Protein AF-A0A972SGY9-F1 (afdb_monomer)

Foldseek 3Di:
DVLVVLCVVLVLCPLQVQLNLLLVLLVVLLVLCVVVVNVVLNVVSVVSSVVSSVQSNVCSVVSHH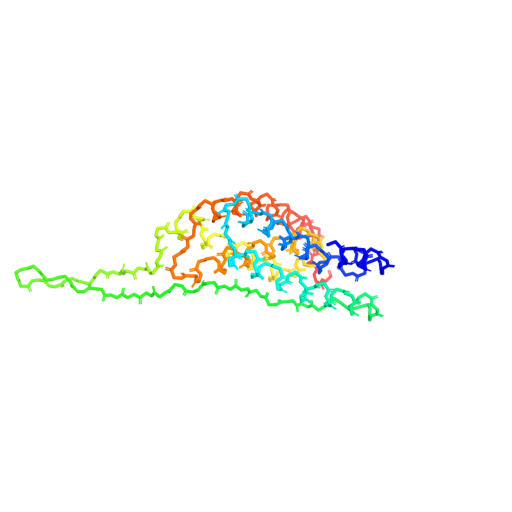DDDDQQAADWDWDWDWDDDDHDIDTDIDTHPVVLCVLLVLVVLVVLLVVCVVLVLCQQPSNLNSSLSNLNNSLRVLSPDPDRDSSSNNVSSVVNVVSSVVSVVRQVVQVVVVHGSVD

Radius of gyration: 18.92 Å; Cα contacts (8 Å, |Δi|>4): 254; chains: 1; bounding box: 48×39×58 Å

Structure (mmCIF, N/CA/C/O backbone):
data_AF-A0A972SGY9-F1
#
_entry.id   AF-A0A972SGY9-F1
#
loop_
_atom_site.group_PDB
_atom_site.id
_atom_site.type_symbol
_atom_site.label_atom_id
_atom_site.label_alt_id
_atom_site.label_comp_id
_atom_site.label_asym_id
_atom_site.label_entity_id
_atom_site.label_seq_id
_atom_site.pdbx_PDB_ins_code
_atom_site.Cartn_x
_atom_site.Cartn_y
_atom_site.Cartn_z
_atom_site.occupancy
_atom_site.B_iso_or_equiv
_atom_site.auth_seq_id
_atom_site.auth_comp_id
_atom_site.auth_asym_id
_atom_site.auth_atom_id
_atom_site.pdbx_PDB_model_num
ATOM 1 N N . GLN A 1 1 ? 7.831 17.545 -4.061 1.00 61.59 1 GLN A N 1
ATOM 2 C CA . GLN A 1 1 ? 8.191 17.864 -5.465 1.00 61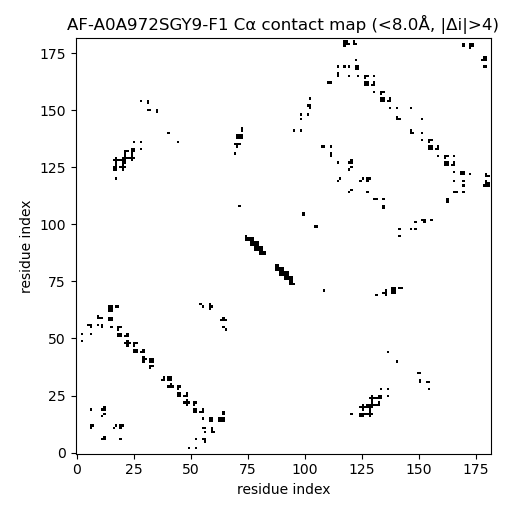.59 1 GLN A CA 1
ATOM 3 C C . GLN A 1 1 ? 9.627 17.449 -5.817 1.00 61.59 1 GLN A C 1
ATOM 5 O O . GLN A 1 1 ? 9.781 16.767 -6.819 1.00 61.59 1 GLN A O 1
ATOM 10 N N . ARG A 1 2 ? 10.640 17.733 -4.978 1.00 79.56 2 ARG A N 1
ATOM 11 C CA . ARG A 1 2 ? 12.059 17.377 -5.218 1.00 79.56 2 ARG A CA 1
ATOM 12 C C . ARG A 1 2 ? 12.347 15.898 -5.558 1.00 79.56 2 ARG A C 1
ATOM 14 O O . ARG A 1 2 ? 13.061 15.629 -6.516 1.00 79.56 2 ARG A O 1
ATOM 21 N N . TYR A 1 3 ? 11.752 14.935 -4.845 1.00 83.69 3 TYR A N 1
ATOM 22 C CA . TYR A 1 3 ? 12.002 13.508 -5.123 1.00 83.69 3 TYR A CA 1
ATOM 23 C C . TYR A 1 3 ? 11.527 13.075 -6.515 1.00 83.69 3 TYR A C 1
ATOM 25 O O . TYR A 1 3 ? 12.233 12.367 -7.222 1.00 83.69 3 TYR A O 1
ATOM 33 N N . PHE A 1 4 ? 10.353 13.533 -6.956 1.00 86.62 4 PHE A N 1
ATOM 34 C CA . PHE A 1 4 ? 9.819 13.145 -8.264 1.00 86.62 4 PHE A CA 1
ATOM 35 C C . PHE A 1 4 ? 10.634 13.714 -9.428 1.00 86.62 4 PHE A C 1
ATOM 37 O O . PHE A 1 4 ? 10.752 13.045 -10.452 1.00 86.62 4 PHE A O 1
ATOM 44 N N . SER A 1 5 ? 11.213 14.911 -9.290 1.00 89.75 5 SER A N 1
ATOM 45 C CA . SER A 1 5 ? 12.138 15.443 -10.299 1.00 89.75 5 SER A CA 1
ATOM 46 C C . SER A 1 5 ? 13.424 14.620 -10.386 1.00 89.75 5 SER A C 1
ATOM 48 O O . SER A 1 5 ? 13.871 14.312 -11.488 1.00 89.75 5 SER A O 1
ATOM 50 N N . GLU A 1 6 ? 13.989 14.208 -9.248 1.00 90.50 6 GLU A N 1
ATOM 51 C CA . GLU A 1 6 ? 15.206 13.387 -9.219 1.00 90.50 6 GLU A CA 1
ATOM 52 C C . GLU A 1 6 ? 14.960 11.989 -9.811 1.00 90.50 6 GLU A C 1
ATOM 54 O O . GLU A 1 6 ? 15.743 11.530 -10.641 1.00 90.50 6 GLU A O 1
ATOM 59 N N . LEU A 1 7 ? 13.834 11.353 -9.467 1.00 92.62 7 LEU A N 1
ATOM 60 C CA . LEU A 1 7 ? 13.437 10.051 -10.015 1.00 92.62 7 LEU A CA 1
ATOM 61 C C . LEU A 1 7 ? 13.232 10.088 -11.534 1.00 92.62 7 LEU A C 1
ATOM 63 O O . LEU A 1 7 ? 13.665 9.175 -12.233 1.00 92.62 7 LEU A O 1
ATOM 67 N N . LYS A 1 8 ? 12.618 11.158 -12.056 1.00 91.50 8 LYS A N 1
ATOM 68 C CA . LYS A 1 8 ? 12.471 11.362 -13.507 1.00 91.50 8 LYS A CA 1
ATOM 69 C C . LYS A 1 8 ? 13.825 11.512 -14.196 1.00 91.50 8 LYS A C 1
ATOM 71 O O . LYS A 1 8 ? 14.048 10.900 -15.233 1.00 91.50 8 LYS A O 1
ATOM 76 N N . ARG A 1 9 ? 14.747 12.286 -13.608 1.00 92.25 9 ARG A N 1
ATOM 77 C CA . ARG A 1 9 ? 16.088 12.514 -14.175 1.00 92.25 9 ARG A CA 1
ATOM 78 C C . ARG A 1 9 ? 16.858 11.210 -14.396 1.00 92.25 9 ARG A C 1
ATOM 80 O O . ARG A 1 9 ? 17.601 11.107 -15.364 1.00 92.25 9 ARG A O 1
ATOM 87 N N . VAL A 1 10 ? 16.689 10.226 -13.513 1.00 90.25 10 VAL A N 1
ATOM 88 C CA . VAL A 1 10 ? 17.388 8.931 -13.603 1.00 90.25 10 VAL A CA 1
ATOM 89 C C . VAL A 1 10 ? 16.582 7.840 -14.318 1.00 90.25 10 VAL A C 1
ATOM 91 O O . VAL A 1 10 ? 17.021 6.693 -14.333 1.00 90.25 10 VAL A O 1
ATOM 94 N N . ARG A 1 11 ? 15.417 8.180 -14.899 1.00 91.62 11 ARG A N 1
ATOM 95 C CA . ARG A 1 11 ? 14.465 7.228 -15.508 1.00 91.62 11 ARG A CA 1
ATOM 96 C C . ARG A 1 11 ? 14.125 6.065 -14.570 1.00 91.62 11 ARG A C 1
ATOM 98 O O . ARG A 1 11 ? 14.143 4.897 -14.956 1.00 91.62 11 ARG A O 1
ATOM 105 N N . ALA A 1 12 ? 13.864 6.384 -13.299 1.00 91.56 12 ALA A N 1
ATOM 106 C CA . ALA A 1 12 ? 13.535 5.381 -12.285 1.00 91.56 12 ALA A CA 1
ATOM 107 C C . ALA A 1 12 ? 12.247 4.616 -12.610 1.00 91.56 12 ALA A C 1
ATOM 109 O O . ALA A 1 12 ? 12.086 3.483 -12.169 1.00 91.56 12 ALA A O 1
ATOM 110 N N . ASP A 1 13 ? 11.347 5.227 -13.378 1.00 92.50 13 ASP A N 1
ATOM 111 C CA . ASP A 1 13 ? 10.162 4.584 -13.925 1.00 92.50 13 ASP A CA 1
ATOM 112 C C . ASP A 1 13 ? 10.495 3.417 -14.848 1.00 92.50 13 ASP A C 1
ATOM 114 O O . ASP A 1 13 ? 9.723 2.476 -14.878 1.00 92.50 13 ASP A O 1
ATOM 118 N N . GLU A 1 14 ? 11.628 3.413 -15.540 1.00 91.31 14 GLU A N 1
ATOM 119 C CA . GLU A 1 14 ? 12.033 2.294 -16.400 1.00 91.31 14 GLU A CA 1
ATOM 120 C C . GLU A 1 14 ? 13.019 1.351 -15.714 1.00 91.31 14 GLU A C 1
ATOM 122 O O . GLU A 1 14 ? 12.967 0.139 -15.907 1.00 91.31 14 GLU A O 1
ATOM 127 N N . ARG A 1 15 ? 13.931 1.901 -14.905 1.00 92.25 15 ARG A N 1
ATOM 128 C CA . ARG A 1 15 ? 15.023 1.130 -14.290 1.00 92.25 15 ARG A CA 1
ATOM 129 C C . ARG A 1 15 ? 14.634 0.439 -12.986 1.00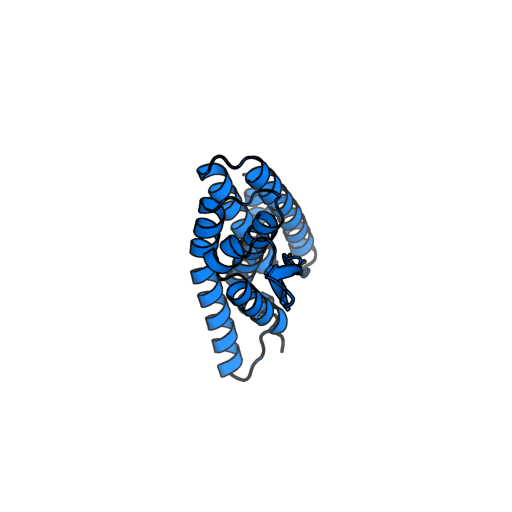 92.25 15 ARG A C 1
ATOM 131 O O . ARG A 1 15 ? 15.213 -0.585 -12.641 1.00 92.25 15 ARG A O 1
ATOM 138 N N . THR A 1 16 ? 13.689 1.018 -12.251 1.00 94.06 16 THR A N 1
ATOM 139 C CA . THR A 1 16 ? 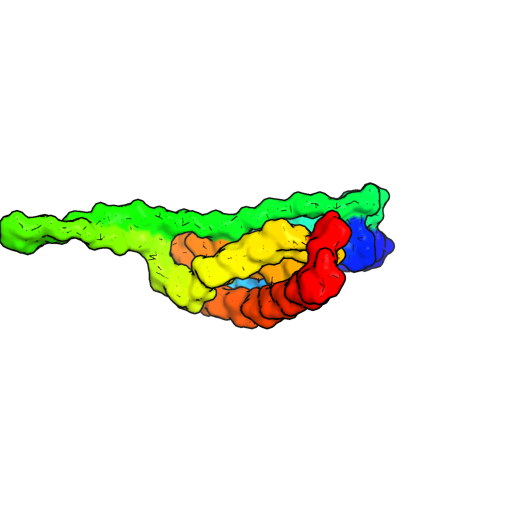13.141 0.485 -10.993 1.00 94.06 16 THR A CA 1
ATOM 140 C C . THR A 1 16 ? 11.630 0.760 -10.933 1.00 94.06 16 THR A C 1
ATOM 142 O O . THR A 1 16 ? 11.168 1.535 -10.080 1.00 94.06 16 THR A O 1
ATOM 145 N N . PRO A 1 17 ? 10.853 0.214 -11.889 1.00 95.19 17 PRO A N 1
ATOM 146 C CA . PRO A 1 17 ? 9.445 0.560 -12.087 1.00 95.19 17 PRO A CA 1
ATOM 147 C C . PRO A 1 17 ? 8.588 0.281 -10.847 1.00 95.19 17 PRO A C 1
ATOM 149 O O . PRO A 1 17 ? 7.688 1.065 -10.523 1.00 95.19 17 PRO A O 1
ATOM 152 N N . TYR A 1 18 ? 8.890 -0.788 -10.106 1.00 96.25 18 TYR A N 1
ATOM 153 C CA . TYR A 1 18 ? 8.160 -1.159 -8.901 1.00 96.25 18 TYR A CA 1
ATOM 154 C C . TYR A 1 18 ? 8.398 -0.163 -7.761 1.00 96.25 18 TYR A C 1
ATOM 156 O O . TYR A 1 18 ? 7.438 0.330 -7.158 1.00 96.25 18 TYR A O 1
ATOM 164 N N . LEU A 1 19 ? 9.650 0.222 -7.499 1.00 96.12 19 LEU A N 1
ATOM 165 C CA . LEU A 1 19 ? 9.945 1.225 -6.467 1.00 96.12 19 LEU A CA 1
ATOM 166 C C . LEU A 1 19 ? 9.404 2.605 -6.839 1.00 96.12 19 LEU A C 1
ATOM 168 O O . LEU A 1 19 ? 8.859 3.306 -5.983 1.00 96.12 19 LEU A O 1
ATOM 172 N N . TYR A 1 20 ? 9.501 2.985 -8.112 1.00 95.94 20 TYR A N 1
ATOM 173 C CA . TYR A 1 20 ? 8.930 4.234 -8.607 1.00 95.94 20 TYR A CA 1
ATOM 174 C C . TYR A 1 20 ? 7.411 4.293 -8.383 1.00 95.94 20 TYR A C 1
ATOM 176 O O . TYR A 1 20 ? 6.879 5.302 -7.904 1.00 95.94 20 TYR A O 1
ATOM 184 N N . ALA A 1 21 ? 6.698 3.203 -8.665 1.00 97.19 21 ALA A N 1
ATOM 185 C CA . ALA A 1 21 ? 5.265 3.136 -8.420 1.00 97.19 21 ALA A CA 1
ATOM 186 C C . ALA A 1 21 ? 4.911 3.095 -6.930 1.00 97.19 21 ALA A C 1
ATOM 188 O O . ALA A 1 21 ? 3.926 3.709 -6.515 1.00 97.19 21 ALA A O 1
ATOM 189 N N . LYS A 1 22 ? 5.749 2.467 -6.101 1.00 96.94 22 LYS A N 1
ATOM 190 C CA . LYS A 1 22 ? 5.596 2.492 -4.643 1.00 96.94 22 LYS A CA 1
ATOM 191 C C . LYS A 1 22 ? 5.704 3.914 -4.079 1.00 96.94 22 LYS A C 1
ATOM 193 O O . LYS A 1 22 ? 4.879 4.320 -3.262 1.00 96.94 22 LYS A O 1
ATOM 198 N N . VAL A 1 23 ? 6.641 4.721 -4.588 1.00 97.19 23 VAL A N 1
ATOM 199 C CA . VAL A 1 23 ? 6.740 6.162 -4.270 1.00 97.19 23 VAL A CA 1
ATOM 200 C C . VAL A 1 23 ? 5.462 6.911 -4.666 1.00 97.19 23 VAL A C 1
ATOM 202 O O . VAL A 1 23 ? 4.964 7.728 -3.887 1.00 97.19 23 VAL A O 1
ATOM 205 N N . LYS A 1 24 ? 4.891 6.621 -5.845 1.00 97.19 24 LYS A N 1
ATOM 206 C CA . LYS A 1 24 ? 3.596 7.193 -6.257 1.00 97.19 24 LYS A CA 1
ATOM 207 C C . LYS A 1 24 ? 2.461 6.793 -5.311 1.00 97.19 24 LYS A C 1
ATOM 209 O O . LYS A 1 24 ? 1.695 7.666 -4.912 1.00 97.19 24 LYS A O 1
ATOM 214 N N . GLY A 1 25 ? 2.382 5.524 -4.912 1.00 97.88 25 GLY A N 1
ATOM 215 C CA . GLY A 1 25 ? 1.365 5.043 -3.974 1.00 97.88 25 GLY A CA 1
ATOM 216 C C . GLY A 1 25 ? 1.435 5.747 -2.616 1.00 97.88 25 GLY A C 1
ATOM 217 O O . GLY A 1 25 ? 0.417 6.231 -2.125 1.00 97.88 25 GLY A O 1
ATOM 218 N N . TYR A 1 26 ? 2.635 5.918 -2.047 1.00 98.19 26 TYR A N 1
ATOM 219 C CA . TYR A 1 26 ? 2.790 6.680 -0.802 1.00 98.19 26 TYR A CA 1
ATOM 220 C C . TYR A 1 26 ? 2.424 8.158 -0.959 1.00 98.19 26 TYR A C 1
ATOM 222 O O . TYR A 1 26 ? 1.854 8.750 -0.047 1.00 98.19 26 TYR A O 1
ATOM 230 N N . HIS A 1 27 ? 2.702 8.759 -2.116 1.00 97.69 27 HIS A N 1
ATOM 231 C CA . HIS A 1 27 ? 2.300 10.135 -2.399 1.00 97.69 27 HIS A CA 1
ATOM 232 C C . HIS A 1 27 ? 0.776 10.301 -2.498 1.00 97.69 27 HIS A C 1
ATOM 234 O O . HIS A 1 27 ? 0.238 11.288 -2.001 1.00 97.69 27 HIS A O 1
ATOM 240 N N . GLU A 1 28 ? 0.068 9.351 -3.108 1.00 97.44 28 GLU A N 1
ATOM 241 C CA . GLU A 1 28 ? -1.402 9.351 -3.150 1.00 97.44 28 GLU A CA 1
ATOM 242 C C . GLU A 1 28 ? -2.013 9.146 -1.760 1.00 97.44 28 GLU A C 1
ATOM 244 O O . GLU A 1 28 ? -2.910 9.889 -1.351 1.00 97.44 28 GLU A O 1
ATOM 249 N N . GLY A 1 29 ? -1.461 8.223 -0.976 1.00 97.06 29 GLY A N 1
ATOM 250 C CA . GLY A 1 29 ? -1.877 8.048 0.409 1.00 97.06 29 GLY A CA 1
ATOM 251 C C . GLY A 1 29 ? -1.608 9.280 1.274 1.00 97.06 29 GLY A C 1
ATOM 252 O O . GLY A 1 29 ? -2.471 9.687 2.042 1.00 97.06 29 GLY A O 1
ATOM 253 N N . MET A 1 30 ? -0.474 9.961 1.083 1.00 97.44 30 MET A N 1
ATOM 254 C CA . MET A 1 30 ? -0.179 11.237 1.747 1.00 97.44 30 MET A CA 1
ATOM 255 C C . MET A 1 30 ? -1.246 12.301 1.448 1.00 97.44 30 MET A C 1
ATOM 257 O O . MET A 1 30 ? -1.677 12.998 2.363 1.00 97.44 30 MET A O 1
ATOM 261 N N . LYS A 1 31 ? -1.713 12.407 0.196 1.00 97.88 31 LYS A N 1
ATOM 262 C CA . LYS A 1 31 ? -2.829 13.305 -0.161 1.00 97.88 31 LYS A CA 1
ATOM 263 C C . LYS A 1 31 ? -4.130 12.901 0.527 1.00 97.88 31 LYS A C 1
ATOM 265 O O . LYS A 1 31 ? -4.879 13.772 0.948 1.00 97.88 31 LYS A O 1
ATOM 270 N N . THR A 1 32 ? -4.373 11.599 0.658 1.00 98.00 32 THR A N 1
ATOM 271 C CA . THR A 1 32 ? -5.545 11.062 1.365 1.00 98.00 32 THR A CA 1
ATOM 272 C C . THR A 1 32 ? -5.525 11.475 2.830 1.00 98.00 32 THR A C 1
ATOM 274 O O . THR A 1 32 ? -6.496 12.042 3.317 1.00 98.00 32 THR A O 1
ATOM 277 N N . PHE A 1 33 ? -4.399 11.280 3.519 1.00 97.50 33 PHE A N 1
ATOM 278 C CA . PHE A 1 33 ? -4.244 11.743 4.896 1.00 97.50 33 PHE A CA 1
ATOM 279 C C . PHE A 1 33 ? -4.410 13.260 5.013 1.00 97.50 33 PHE A C 1
ATOM 281 O O . PHE A 1 33 ? -5.105 13.724 5.909 1.00 97.50 33 PHE A O 1
ATOM 288 N N . ALA A 1 34 ? -3.815 14.033 4.099 1.00 96.88 34 ALA A N 1
ATOM 289 C CA . ALA A 1 34 ? -3.924 15.490 4.114 1.00 96.88 34 ALA A CA 1
ATOM 290 C C . ALA A 1 34 ? -5.374 15.970 3.934 1.00 96.88 34 ALA A C 1
ATOM 292 O O . ALA A 1 34 ? -5.793 16.894 4.624 1.00 96.88 34 ALA A O 1
ATOM 293 N N . TYR A 1 35 ? -6.143 15.324 3.051 1.00 97.56 35 TYR A N 1
ATOM 294 C CA . TYR A 1 35 ? -7.554 15.642 2.819 1.00 97.56 35 TYR A CA 1
ATOM 295 C C . TYR A 1 35 ? -8.402 15.503 4.092 1.00 97.56 35 TYR A C 1
ATOM 297 O O . TYR A 1 35 ? -9.219 16.371 4.375 1.00 97.56 35 TYR A O 1
ATOM 305 N N . TYR A 1 36 ? -8.154 14.466 4.896 1.00 96.19 36 TYR A N 1
ATOM 306 C CA . TYR A 1 36 ? -8.845 14.238 6.173 1.00 96.19 36 TYR A CA 1
ATOM 307 C C . TYR A 1 36 ? -8.153 14.907 7.377 1.00 96.19 36 TYR A C 1
ATOM 309 O O . TYR A 1 36 ? -8.331 14.466 8.510 1.00 96.19 36 TYR A O 1
ATOM 317 N N . ALA A 1 37 ? -7.320 15.931 7.146 1.00 94.00 37 ALA A N 1
ATOM 318 C CA . ALA A 1 37 ? -6.552 16.642 8.179 1.00 94.00 37 ALA A CA 1
ATOM 319 C C . ALA A 1 37 ? -5.733 15.717 9.110 1.00 94.00 37 ALA A C 1
ATOM 321 O O . ALA A 1 37 ? -5.485 16.016 10.278 1.00 94.00 37 ALA A O 1
ATOM 322 N N . HIS A 1 38 ? -5.282 14.572 8.591 1.00 92.94 38 HIS A N 1
ATOM 323 C CA . HIS A 1 38 ? -4.608 13.544 9.369 1.00 92.94 38 HIS A CA 1
ATOM 324 C C . HIS A 1 38 ? -3.079 13.747 9.382 1.00 92.94 38 HIS A C 1
ATOM 326 O O . HIS A 1 38 ? -2.328 13.025 8.722 1.00 92.94 38 HIS A O 1
ATOM 332 N N . GLU A 1 39 ? -2.584 14.679 10.202 1.00 94.75 39 GLU A N 1
ATOM 333 C CA . GLU A 1 39 ? -1.164 15.086 10.210 1.00 94.75 39 GLU A CA 1
ATOM 334 C C . GLU A 1 39 ? -0.157 13.946 10.424 1.00 94.75 39 GLU A C 1
ATOM 336 O O . GLU A 1 39 ? 0.830 13.832 9.695 1.00 94.75 39 GLU A O 1
ATOM 341 N N . GLU A 1 40 ? -0.376 13.085 11.420 1.00 95.06 40 GLU A N 1
ATOM 342 C CA . GLU A 1 40 ? 0.549 11.975 11.680 1.00 95.06 40 GLU A CA 1
ATOM 343 C C . GLU A 1 40 ? 0.598 10.971 10.517 1.00 95.06 40 GLU A C 1
ATOM 345 O O . GLU A 1 40 ? 1.662 10.429 10.210 1.00 95.06 40 GLU A O 1
ATOM 350 N N . GLY A 1 41 ? -0.530 10.754 9.835 1.00 95.12 41 GLY A N 1
ATOM 351 C CA . GLY A 1 41 ? -0.600 9.946 8.622 1.00 95.12 41 GLY A CA 1
ATOM 352 C C . GLY A 1 41 ? 0.191 10.576 7.474 1.00 95.12 41 GLY A C 1
ATOM 353 O O . GLY A 1 41 ? 0.969 9.887 6.816 1.00 95.12 41 GLY A O 1
ATOM 354 N N . VAL A 1 42 ? 0.100 11.903 7.299 1.00 96.94 42 VAL A N 1
ATOM 355 C CA . VAL A 1 42 ? 0.918 12.656 6.327 1.00 96.94 42 VAL A CA 1
ATOM 356 C C . VAL A 1 42 ? 2.410 12.477 6.612 1.00 96.94 42 VAL A C 1
ATOM 358 O O . VAL A 1 42 ? 3.167 12.132 5.702 1.00 96.94 42 VAL A O 1
ATOM 361 N N . LYS A 1 43 ? 2.840 12.662 7.868 1.00 97.00 43 LYS A N 1
ATOM 362 C CA . LYS A 1 43 ? 4.247 12.493 8.278 1.00 97.00 43 LYS A CA 1
ATOM 363 C C . LYS A 1 43 ? 4.740 11.070 8.008 1.00 97.00 43 LYS A C 1
ATOM 365 O O . LYS A 1 43 ? 5.815 10.888 7.436 1.00 97.00 43 LYS A O 1
ATOM 370 N N . THR A 1 44 ? 3.926 10.076 8.359 1.00 96.31 44 THR A N 1
ATOM 371 C CA . THR A 1 44 ? 4.231 8.655 8.144 1.00 96.31 44 THR A CA 1
ATOM 372 C C . THR A 1 44 ? 4.374 8.345 6.654 1.00 96.31 44 THR A C 1
ATOM 374 O O . THR A 1 44 ? 5.416 7.850 6.225 1.00 96.31 44 THR A O 1
ATOM 377 N N . ALA A 1 45 ? 3.379 8.705 5.838 1.00 96.56 45 ALA A N 1
ATOM 378 C CA . ALA A 1 45 ? 3.405 8.482 4.394 1.00 96.56 45 ALA A CA 1
ATOM 379 C C . ALA A 1 45 ? 4.586 9.194 3.716 1.00 96.56 45 ALA A C 1
ATOM 381 O O . ALA A 1 45 ? 5.235 8.618 2.843 1.00 96.56 45 ALA A O 1
ATOM 382 N N . HIS A 1 46 ? 4.915 10.416 4.147 1.00 96.62 46 HIS A N 1
ATOM 383 C CA . HIS A 1 46 ? 6.068 11.156 3.638 1.00 96.62 46 HIS A CA 1
ATOM 384 C C . HIS A 1 46 ? 7.406 10.474 3.970 1.00 96.62 46 HIS A C 1
ATOM 386 O O . HIS A 1 46 ? 8.291 10.432 3.114 1.00 96.62 46 HIS A O 1
ATOM 392 N N . SER A 1 47 ? 7.555 9.908 5.172 1.00 96.62 47 SER A N 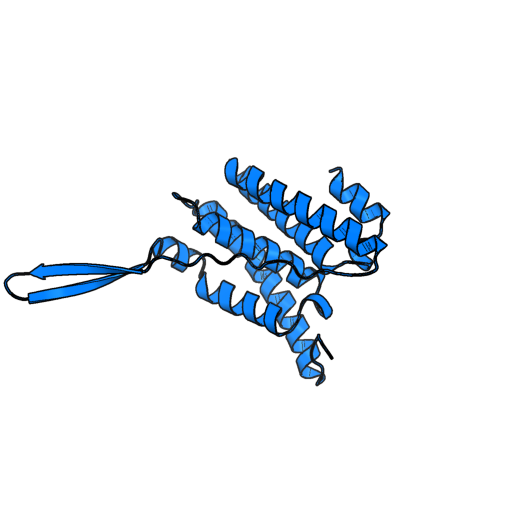1
ATOM 393 C CA . SER A 1 47 ? 8.761 9.160 5.556 1.00 96.62 47 SER A CA 1
ATOM 394 C C . SER A 1 47 ? 8.992 7.957 4.634 1.00 96.62 47 SER A C 1
ATOM 396 O O . SER A 1 47 ? 10.052 7.834 4.016 1.00 96.62 47 SER A O 1
ATOM 398 N N . TYR A 1 48 ? 7.959 7.132 4.433 1.00 96.50 48 TYR A N 1
ATOM 399 C CA . TYR A 1 48 ? 8.042 5.980 3.533 1.00 96.50 48 TYR A CA 1
ATOM 400 C C . TYR A 1 48 ? 8.236 6.385 2.068 1.00 96.50 48 TYR A C 1
ATOM 402 O O . TYR A 1 48 ? 8.979 5.721 1.342 1.00 96.50 48 TYR A O 1
ATOM 410 N N . LEU A 1 49 ? 7.618 7.484 1.626 1.00 96.12 49 LEU A N 1
ATOM 411 C CA . LEU A 1 49 ? 7.856 8.057 0.301 1.00 96.12 49 LEU A CA 1
ATOM 412 C C . LEU A 1 49 ? 9.339 8.380 0.112 1.00 96.12 49 LEU A C 1
ATOM 414 O O . LEU A 1 49 ? 9.927 7.955 -0.883 1.00 96.12 49 LEU A O 1
ATOM 418 N N . LYS A 1 50 ? 9.942 9.102 1.065 1.00 95.88 50 LYS A N 1
ATOM 419 C CA . LYS A 1 50 ? 11.359 9.483 1.027 1.00 95.88 50 LYS A CA 1
ATOM 420 C C . LYS A 1 50 ? 12.260 8.251 0.970 1.00 95.88 50 LYS A C 1
ATOM 422 O O . LYS A 1 50 ? 13.084 8.143 0.066 1.00 95.88 50 LYS A O 1
ATOM 427 N N . GLU A 1 51 ? 12.065 7.307 1.885 1.00 94.94 51 GLU A N 1
ATOM 428 C CA . GLU A 1 51 ? 12.883 6.094 1.960 1.00 94.94 51 GLU A CA 1
ATOM 429 C C . GLU A 1 51 ? 12.831 5.288 0.650 1.00 94.94 51 GLU A C 1
ATOM 431 O O . GLU A 1 51 ? 13.854 4.830 0.136 1.00 94.94 51 GLU A O 1
ATOM 436 N N . ASN A 1 52 ? 11.638 5.135 0.064 1.00 95.38 52 ASN A N 1
ATOM 437 C CA . ASN A 1 52 ? 11.477 4.393 -1.185 1.00 95.38 52 ASN A CA 1
ATOM 438 C C . ASN A 1 52 ? 12.005 5.173 -2.396 1.00 95.38 52 ASN A C 1
ATOM 440 O O . ASN A 1 52 ? 12.532 4.553 -3.319 1.00 95.38 52 ASN A O 1
ATOM 444 N N . ALA A 1 53 ? 11.956 6.508 -2.380 1.00 95.25 53 ALA A N 1
ATOM 445 C CA . ALA A 1 53 ? 12.585 7.331 -3.410 1.00 95.25 53 ALA A CA 1
ATOM 446 C C . ALA A 1 53 ? 14.113 7.177 -3.390 1.00 95.25 53 ALA A C 1
ATOM 448 O O . ALA A 1 53 ? 14.721 6.970 -4.436 1.00 95.25 53 ALA A O 1
ATOM 449 N N . GLU A 1 54 ? 14.737 7.180 -2.212 1.00 94.31 54 GLU A N 1
ATOM 450 C CA . GLU A 1 54 ? 16.181 6.945 -2.069 1.00 94.31 54 GLU A CA 1
ATOM 451 C C . GLU A 1 54 ? 16.590 5.530 -2.511 1.00 94.31 54 GLU A C 1
ATOM 453 O O . GLU A 1 54 ? 17.650 5.339 -3.115 1.00 94.31 54 GLU A O 1
ATOM 458 N N . LYS A 1 55 ? 15.753 4.518 -2.240 1.00 94.62 55 LYS A N 1
ATOM 459 C CA . LYS A 1 55 ? 15.959 3.152 -2.755 1.00 94.62 55 LYS A CA 1
ATOM 460 C C . LYS A 1 55 ? 15.840 3.098 -4.279 1.00 94.62 55 LYS A C 1
ATOM 462 O O . LYS A 1 55 ? 16.713 2.511 -4.911 1.00 94.62 55 LYS A O 1
ATOM 467 N N . ALA A 1 56 ? 14.822 3.733 -4.861 1.00 93.94 56 ALA A N 1
ATOM 468 C CA . ALA A 1 56 ? 14.623 3.788 -6.311 1.00 93.94 56 ALA A CA 1
ATOM 469 C C . ALA A 1 56 ? 15.794 4.484 -7.020 1.00 93.94 56 ALA A C 1
ATOM 471 O O . ALA A 1 56 ? 16.312 3.970 -8.009 1.00 93.94 56 ALA A O 1
ATOM 472 N N . LEU A 1 57 ? 16.270 5.610 -6.474 1.00 93.38 57 LEU A N 1
ATOM 473 C CA . LEU A 1 57 ? 17.438 6.326 -6.992 1.00 93.38 57 LEU A CA 1
ATOM 474 C C . LEU A 1 57 ? 18.680 5.429 -7.001 1.00 93.38 57 LEU A C 1
ATOM 476 O O . LEU A 1 57 ? 19.294 5.243 -8.049 1.00 93.38 57 LEU A O 1
ATOM 480 N N . ARG A 1 58 ? 19.026 4.824 -5.856 1.00 92.12 58 ARG A N 1
ATOM 481 C CA . ARG A 1 58 ? 20.181 3.913 -5.761 1.00 92.12 58 ARG A CA 1
ATOM 482 C C . ARG A 1 58 ? 20.044 2.715 -6.701 1.00 92.12 58 ARG A C 1
ATOM 484 O O . ARG A 1 58 ? 20.998 2.372 -7.395 1.00 92.12 58 ARG A O 1
ATOM 491 N N . GLY A 1 59 ? 18.856 2.117 -6.759 1.00 91.12 59 GLY A N 1
ATOM 492 C CA . GLY A 1 59 ? 18.567 0.987 -7.635 1.00 91.12 59 GLY A CA 1
ATOM 493 C C . GLY A 1 59 ? 18.689 1.324 -9.122 1.00 91.12 59 GLY A C 1
ATOM 494 O O . GLY A 1 59 ? 19.231 0.527 -9.882 1.00 91.12 59 GLY A O 1
ATOM 495 N N . SER A 1 60 ? 18.290 2.536 -9.520 1.00 91.12 60 SER A N 1
ATOM 496 C CA . SER A 1 60 ? 18.393 3.026 -10.904 1.00 91.12 60 SER A CA 1
ATOM 497 C C . SER A 1 60 ? 19.840 3.198 -11.380 1.00 91.12 60 SER A C 1
ATOM 499 O O . SER A 1 60 ? 20.117 3.067 -12.573 1.00 91.12 60 SER A O 1
ATOM 501 N N . TYR A 1 61 ? 20.774 3.489 -10.470 1.00 89.50 61 TYR A N 1
ATOM 502 C CA . TYR A 1 61 ? 22.206 3.539 -10.788 1.00 89.50 61 TYR A CA 1
ATOM 503 C C . TYR A 1 61 ? 22.852 2.151 -10.813 1.00 89.50 61 TYR A C 1
ATOM 505 O O . TYR A 1 61 ? 23.762 1.918 -11.601 1.00 89.50 61 TYR A O 1
ATOM 513 N N . ALA A 1 62 ? 22.373 1.229 -9.976 1.00 88.44 62 ALA A N 1
ATOM 514 C CA . ALA A 1 62 ? 22.912 -0.125 -9.860 1.00 88.44 62 ALA A CA 1
ATOM 515 C C . ALA A 1 62 ? 22.220 -1.162 -10.769 1.00 88.44 62 ALA A C 1
ATOM 517 O O . ALA A 1 62 ? 22.577 -2.335 -10.709 1.00 88.44 62 ALA A O 1
ATOM 518 N N . ASN A 1 63 ? 21.211 -0.760 -11.557 1.00 78.88 63 ASN A N 1
ATOM 519 C CA . ASN A 1 63 ? 20.307 -1.652 -12.303 1.00 78.88 63 ASN A CA 1
ATOM 520 C C . ASN A 1 63 ? 19.767 -2.806 -11.439 1.00 78.88 63 ASN A C 1
ATOM 522 O O . ASN A 1 63 ? 19.692 -3.958 -11.865 1.00 78.88 63 ASN A O 1
ATOM 526 N N . ARG A 1 64 ? 19.421 -2.493 -10.186 1.00 82.31 64 ARG A N 1
ATOM 527 C CA . ARG A 1 64 ? 18.930 -3.462 -9.207 1.00 82.31 64 ARG A CA 1
ATOM 528 C C . ARG A 1 64 ? 17.689 -2.920 -8.530 1.00 82.31 64 ARG A C 1
ATOM 530 O O . ARG A 1 64 ? 17.725 -1.857 -7.920 1.00 82.31 64 ARG A O 1
ATOM 537 N N . GLU A 1 65 ? 16.624 -3.706 -8.550 1.00 82.25 65 GLU A N 1
ATOM 538 C CA . GLU A 1 65 ? 15.386 -3.379 -7.856 1.00 82.25 65 GLU A CA 1
ATOM 539 C C . GLU A 1 65 ? 15.282 -4.169 -6.542 1.00 82.25 65 GLU A C 1
ATOM 541 O O . GLU A 1 65 ? 14.961 -5.361 -6.557 1.00 82.25 65 GLU A O 1
ATOM 546 N N . PRO A 1 66 ? 15.621 -3.567 -5.385 1.00 78.81 66 PRO A N 1
ATOM 547 C CA . PRO A 1 66 ? 15.488 -4.251 -4.108 1.00 78.81 66 PRO A CA 1
ATOM 548 C C . PRO A 1 66 ? 14.016 -4.490 -3.763 1.00 78.81 66 PRO A C 1
ATOM 550 O O . PRO A 1 66 ? 13.190 -3.578 -3.815 1.00 78.81 66 PRO A O 1
ATOM 553 N N . ALA A 1 67 ? 13.711 -5.711 -3.321 1.00 74.12 67 ALA A N 1
ATOM 554 C CA . ALA A 1 67 ? 12.441 -5.997 -2.675 1.00 74.12 67 ALA A CA 1
ATOM 555 C C . ALA A 1 67 ? 12.316 -5.178 -1.383 1.00 74.12 67 ALA A C 1
ATOM 557 O O . ALA A 1 67 ? 13.289 -4.953 -0.661 1.00 74.12 67 ALA A O 1
ATOM 558 N N . THR A 1 68 ? 11.099 -4.742 -1.084 1.00 88.75 68 THR A N 1
ATOM 559 C CA . THR A 1 68 ? 10.795 -3.957 0.113 1.00 88.75 68 THR A CA 1
ATOM 560 C C . THR A 1 68 ? 9.990 -4.769 1.109 1.00 88.75 68 THR A C 1
ATOM 562 O O . THR A 1 68 ? 9.382 -5.784 0.769 1.00 88.75 68 THR A O 1
ATOM 565 N N . GLU A 1 69 ? 9.952 -4.310 2.350 1.00 89.12 69 GLU A N 1
ATOM 566 C CA . GLU A 1 69 ? 9.113 -4.910 3.378 1.00 89.12 69 GLU A CA 1
ATOM 567 C C . GLU A 1 69 ? 7.615 -4.686 3.104 1.00 89.12 69 GLU A C 1
ATOM 569 O O . GLU A 1 69 ? 7.198 -3.614 2.639 1.00 89.12 69 GLU A O 1
ATOM 574 N N . LEU A 1 70 ? 6.826 -5.726 3.398 1.00 95.25 70 LEU A N 1
ATOM 575 C CA . LEU A 1 70 ? 5.368 -5.676 3.461 1.00 95.25 70 LEU A CA 1
ATOM 576 C C . LEU A 1 70 ? 4.966 -5.459 4.919 1.00 95.25 70 LEU A C 1
ATOM 578 O O . LEU A 1 70 ? 5.226 -6.316 5.761 1.00 95.25 70 LEU A O 1
ATOM 582 N N . ILE A 1 71 ? 4.305 -4.342 5.201 1.00 96.94 71 ILE A N 1
ATOM 583 C CA . ILE A 1 71 ? 3.879 -3.987 6.553 1.00 96.94 71 ILE A CA 1
ATOM 584 C C . ILE A 1 71 ? 2.500 -4.591 6.787 1.00 96.94 71 ILE A C 1
ATOM 586 O O . ILE A 1 71 ? 1.539 -4.267 6.087 1.00 96.94 71 ILE A O 1
ATOM 590 N N . VAL A 1 72 ? 2.400 -5.471 7.779 1.00 96.88 72 VAL A N 1
ATOM 591 C CA . VAL A 1 72 ? 1.172 -6.203 8.102 1.00 96.88 72 VAL A CA 1
ATOM 592 C C . VAL A 1 72 ? 0.773 -5.885 9.537 1.00 96.88 72 VAL A C 1
ATOM 594 O O . VAL A 1 72 ? 1.504 -6.190 10.473 1.00 96.88 72 VAL A O 1
ATOM 597 N N . PHE A 1 73 ? -0.409 -5.301 9.717 1.00 96.69 73 PHE A N 1
ATOM 598 C CA . PHE A 1 73 ? -1.070 -5.259 11.017 1.00 96.69 73 PHE A CA 1
ATOM 599 C C . PHE A 1 73 ? -1.475 -6.674 11.450 1.00 96.69 73 PHE A C 1
ATOM 601 O O . PHE A 1 73 ? -2.065 -7.426 10.665 1.00 96.69 73 PHE A O 1
ATOM 608 N N . VAL A 1 74 ? -1.144 -7.021 12.694 1.00 94.12 74 VAL A N 1
ATOM 609 C CA . VAL A 1 74 ? -1.508 -8.280 13.348 1.00 94.12 74 VAL A CA 1
ATOM 610 C C . VAL A 1 74 ? -2.375 -7.920 14.557 1.00 94.12 74 VAL A C 1
ATOM 612 O O . VAL A 1 74 ? -1.836 -7.373 15.520 1.00 94.12 74 VAL A O 1
ATOM 615 N N . PRO A 1 75 ? -3.699 -8.158 14.510 1.00 92.00 75 PRO A N 1
ATOM 616 C CA . PRO A 1 75 ? -4.578 -7.818 15.620 1.00 92.00 75 PRO A CA 1
ATOM 617 C C . PRO A 1 75 ? -4.300 -8.719 16.820 1.00 92.00 75 PRO A C 1
ATOM 619 O O . PRO A 1 75 ? -4.099 -9.929 16.664 1.00 92.00 75 PRO A O 1
ATOM 622 N N . LYS A 1 76 ? -4.331 -8.145 18.024 1.00 92.56 76 LYS A N 1
ATOM 623 C CA . LYS A 1 76 ? -4.354 -8.948 19.247 1.00 92.56 76 LYS A CA 1
ATOM 624 C C . LYS A 1 76 ? -5.687 -9.684 19.356 1.00 92.56 76 LYS A C 1
ATOM 626 O O . LYS A 1 76 ? -6.740 -9.128 19.049 1.00 92.56 76 LYS A O 1
ATOM 631 N N . VAL A 1 77 ? -5.623 -10.935 19.792 1.00 92.12 77 VAL A N 1
ATOM 632 C CA . VAL A 1 77 ? -6.792 -11.761 20.095 1.00 92.12 77 VAL A CA 1
ATOM 633 C C . VAL A 1 77 ? -6.762 -12.048 21.584 1.00 92.12 77 VAL A C 1
ATOM 635 O O . VAL A 1 77 ? -5.757 -12.550 22.088 1.00 92.12 77 VAL A O 1
ATOM 638 N N . THR A 1 78 ? -7.844 -11.709 22.267 1.00 91.56 78 THR A N 1
ATOM 639 C CA . THR A 1 78 ? -8.048 -11.985 23.689 1.00 91.56 78 THR A CA 1
ATOM 640 C C . THR A 1 78 ? -9.299 -12.834 23.868 1.00 91.56 78 THR A C 1
ATOM 642 O O . THR A 1 78 ? -10.144 -12.913 22.975 1.00 91.56 78 THR A O 1
ATOM 645 N N . PHE A 1 79 ? -9.388 -13.503 25.010 1.00 91.12 79 PHE A N 1
ATOM 646 C CA . PHE A 1 79 ? -10.571 -14.244 25.422 1.00 91.12 79 PHE A CA 1
ATOM 647 C C . PHE A 1 79 ? -11.081 -13.580 26.692 1.00 91.12 79 PHE A C 1
ATOM 649 O O . PHE A 1 79 ? -10.333 -13.476 27.664 1.00 91.12 79 PHE A O 1
ATOM 656 N N . GLU A 1 80 ? -12.300 -13.063 26.639 1.00 88.06 80 GLU A N 1
ATOM 657 C CA . GLU A 1 80 ? -12.968 -12.456 27.786 1.00 88.06 80 GLU A CA 1
ATOM 658 C C . GLU A 1 80 ? -13.932 -13.479 28.380 1.00 88.06 80 GLU A C 1
ATOM 660 O O . GLU A 1 80 ? -14.657 -14.151 27.648 1.00 88.06 80 GLU A O 1
ATOM 665 N N . GLU A 1 81 ? -13.883 -13.643 29.697 1.00 90.38 81 GLU A N 1
ATOM 666 C CA . GLU A 1 81 ? -14.748 -14.563 30.428 1.00 90.38 81 GLU A CA 1
ATOM 667 C C . GLU A 1 81 ? -16.028 -13.841 30.850 1.00 90.38 81 GLU A C 1
ATOM 669 O O . GLU A 1 81 ? -15.981 -12.775 31.466 1.00 90.38 81 GLU A O 1
ATOM 674 N N . TYR A 1 82 ? -17.167 -14.441 30.520 1.00 81.88 82 TYR A N 1
ATOM 675 C CA . TYR A 1 82 ? -18.495 -13.987 30.901 1.00 81.88 82 TYR A CA 1
ATOM 676 C C . TYR A 1 82 ? -19.162 -15.099 31.703 1.00 81.88 82 TYR A C 1
ATOM 678 O O . TYR A 1 82 ? -19.441 -16.165 31.158 1.00 81.88 82 TYR A O 1
ATOM 686 N N . CYS A 1 83 ? -19.415 -14.852 32.986 1.00 87.94 83 CYS A N 1
ATOM 687 C CA . CYS A 1 83 ? -20.109 -15.793 33.861 1.00 87.94 83 CYS A CA 1
ATOM 688 C C . CYS A 1 83 ? -21.546 -15.321 34.116 1.00 87.94 83 CYS A C 1
ATOM 690 O O . CYS A 1 83 ? -21.761 -14.152 34.451 1.00 87.94 83 CYS A O 1
ATOM 692 N N . HIS A 1 84 ? -22.517 -16.222 33.963 1.00 82.94 84 HIS A N 1
ATOM 693 C CA . HIS A 1 84 ? -23.908 -16.019 34.367 1.00 82.94 84 HIS A CA 1
ATOM 694 C C . HIS A 1 84 ? -24.342 -17.210 35.225 1.00 82.94 84 HIS A C 1
ATOM 696 O O . HIS A 1 84 ? -24.285 -18.351 34.773 1.00 82.94 84 HIS A O 1
ATOM 702 N N . ASP A 1 85 ? -24.763 -16.935 36.460 1.00 86.75 85 ASP A N 1
ATOM 703 C CA . ASP A 1 85 ? -25.008 -17.941 37.500 1.00 86.75 85 ASP A CA 1
ATOM 704 C C . ASP A 1 85 ? -23.778 -18.852 37.715 1.00 86.75 85 ASP A C 1
ATOM 706 O O . ASP A 1 85 ? -22.749 -18.360 38.179 1.00 86.75 85 ASP A O 1
ATOM 710 N N . ASP A 1 86 ? -23.865 -20.136 37.345 1.00 86.69 86 ASP A N 1
ATOM 711 C CA . ASP A 1 86 ? -22.797 -21.141 37.484 1.00 86.69 86 ASP A CA 1
ATOM 712 C C . ASP A 1 86 ? -22.060 -21.449 36.159 1.00 86.69 86 ASP A C 1
ATOM 714 O O . ASP A 1 86 ? -21.101 -22.225 36.151 1.00 86.69 86 ASP A O 1
ATOM 718 N N . ASP A 1 87 ? -22.470 -20.835 35.041 1.00 77.56 87 ASP A N 1
ATOM 719 C CA . ASP A 1 87 ? -21.897 -21.083 33.714 1.00 77.56 87 ASP A CA 1
ATOM 720 C C . ASP A 1 87 ? -20.993 -19.923 33.269 1.00 77.56 87 ASP A C 1
ATOM 722 O O . ASP A 1 87 ? -21.434 -18.779 33.123 1.00 77.56 87 ASP A O 1
ATOM 726 N N . CYS A 1 88 ? -19.720 -20.223 32.997 1.00 87.38 88 CYS A N 1
ATOM 727 C CA . CYS A 1 88 ? -18.762 -19.283 32.412 1.00 87.38 88 CYS A CA 1
ATOM 728 C C . CYS A 1 88 ? -18.475 -19.631 30.945 1.00 87.38 88 CYS A C 1
ATOM 730 O O . CYS A 1 88 ? -18.157 -20.772 30.603 1.00 87.38 88 CYS A O 1
ATOM 732 N N . PHE A 1 89 ? -18.532 -18.623 30.075 1.00 88.62 89 PHE A N 1
ATOM 733 C CA . PHE A 1 89 ? -18.224 -18.727 28.651 1.00 88.62 89 PHE A CA 1
ATOM 734 C C . PHE A 1 89 ? -17.062 -17.802 28.294 1.00 88.62 89 PHE A C 1
ATOM 736 O O . PHE A 1 89 ? -16.949 -16.697 28.819 1.00 88.62 89 PHE A O 1
ATOM 743 N N . TYR A 1 90 ? -16.219 -18.229 27.353 1.00 86.50 90 TYR A N 1
ATOM 744 C CA . TYR A 1 90 ? -15.164 -17.387 26.795 1.00 86.50 90 TYR A CA 1
ATOM 745 C C . TYR A 1 90 ? -15.607 -16.804 25.456 1.00 86.50 90 TYR A C 1
ATOM 747 O O . TYR A 1 90 ? -15.843 -17.545 24.498 1.00 86.50 90 TYR A O 1
ATOM 755 N N . GLU A 1 91 ? -15.655 -15.479 25.357 1.00 87.81 91 GLU A N 1
ATOM 756 C CA . GLU A 1 91 ? -15.858 -14.786 24.090 1.00 87.81 91 GLU A CA 1
ATOM 757 C C . GLU A 1 91 ? -14.510 -14.378 23.490 1.00 87.81 91 GLU A C 1
ATOM 759 O O . GLU A 1 91 ? -13.650 -13.780 24.141 1.00 87.81 91 GLU A O 1
ATOM 764 N N . LYS A 1 92 ? -14.309 -14.709 22.212 1.00 91.50 92 LYS A N 1
ATOM 765 C CA . LYS A 1 92 ? -13.120 -14.301 21.467 1.00 91.50 92 LYS A CA 1
ATOM 766 C C . LYS A 1 92 ? -13.269 -12.847 21.027 1.00 91.50 92 LYS A C 1
ATOM 768 O O . LYS A 1 92 ? -14.030 -12.557 20.107 1.00 91.50 92 LYS A O 1
ATOM 773 N N . VAL A 1 93 ? -12.440 -11.970 21.577 1.00 90.44 93 VAL A N 1
ATOM 774 C CA . VAL A 1 93 ? -12.388 -10.552 21.212 1.00 90.44 93 VAL A CA 1
ATOM 775 C C . VAL A 1 93 ? -11.188 -10.294 20.303 1.00 90.44 93 VAL A C 1
ATOM 777 O O . VAL A 1 93 ? -10.053 -10.681 20.593 1.00 90.44 93 VAL A O 1
ATOM 780 N N . VAL A 1 94 ? -11.434 -9.644 19.164 1.00 91.69 94 VAL A N 1
ATOM 781 C CA . VAL A 1 94 ? -10.393 -9.276 18.196 1.00 91.69 94 VAL A CA 1
ATOM 782 C C . VAL A 1 94 ? -10.168 -7.768 18.240 1.00 91.69 94 VAL A C 1
ATOM 784 O O . VAL A 1 94 ? -11.085 -6.976 18.017 1.00 91.69 94 VAL A O 1
ATOM 787 N N . GLU A 1 95 ? -8.924 -7.352 18.484 1.00 93.00 95 GLU A N 1
ATOM 788 C CA . GLU A 1 95 ? -8.548 -5.940 18.482 1.00 93.00 95 GLU A CA 1
ATOM 789 C C . GLU A 1 95 ? -8.973 -5.276 17.166 1.00 93.00 95 GLU A C 1
ATOM 791 O O . GLU A 1 95 ? -8.625 -5.735 16.074 1.00 93.00 95 GLU A O 1
ATOM 796 N N . LYS A 1 96 ? -9.688 -4.148 17.281 1.00 94.69 96 LYS A N 1
ATOM 797 C CA . LYS A 1 96 ? -10.110 -3.319 16.140 1.00 94.69 96 LYS A CA 1
ATOM 798 C C . LYS A 1 96 ? -10.962 -4.082 15.121 1.00 94.69 96 LYS A C 1
ATOM 800 O O . LYS A 1 96 ? -10.977 -3.709 13.947 1.00 94.69 96 LYS A O 1
ATOM 805 N N . GLU A 1 97 ? -11.720 -5.092 15.553 1.00 94.38 97 GLU A N 1
ATOM 806 C CA . GLU A 1 97 ? -12.544 -5.916 14.663 1.00 94.38 97 GLU A CA 1
ATOM 807 C C . GLU A 1 97 ? -13.440 -5.091 13.727 1.00 94.38 97 GLU A C 1
ATOM 809 O O . GLU A 1 97 ? -13.488 -5.355 12.524 1.00 94.38 97 GLU A O 1
ATOM 814 N N . ARG A 1 98 ? -14.079 -4.033 14.246 1.00 95.88 98 ARG A N 1
ATOM 815 C CA . ARG A 1 98 ? -14.883 -3.098 13.442 1.00 95.88 98 ARG A CA 1
ATOM 816 C C . ARG A 1 98 ? -14.098 -2.538 12.251 1.00 95.88 98 ARG A C 1
ATOM 818 O O . ARG A 1 98 ? -14.595 -2.572 11.129 1.00 95.88 98 ARG A O 1
ATOM 825 N N . TYR A 1 99 ? -12.872 -2.061 12.472 1.00 97.44 99 TYR A N 1
ATOM 826 C CA . TYR A 1 99 ? -12.027 -1.493 11.418 1.00 97.44 99 TYR A CA 1
ATOM 827 C C . TYR A 1 99 ? -11.552 -2.564 10.431 1.00 97.44 99 TYR A C 1
ATOM 829 O O . TYR A 1 99 ? -11.532 -2.320 9.224 1.00 97.44 99 TYR A O 1
ATOM 837 N N . LEU A 1 100 ? -11.224 -3.767 10.921 1.00 96.94 100 LEU A N 1
ATOM 838 C CA . LEU A 1 100 ? -10.840 -4.901 10.073 1.00 96.94 100 LEU A CA 1
ATOM 839 C C . LEU A 1 100 ? -11.970 -5.296 9.117 1.00 96.94 100 LEU A C 1
ATOM 841 O O . LEU A 1 100 ? -11.722 -5.482 7.921 1.00 96.94 100 LEU A O 1
ATOM 845 N N . ARG A 1 101 ? -13.207 -5.381 9.629 1.00 96.56 101 ARG A N 1
ATOM 846 C CA . ARG A 1 101 ? -14.413 -5.654 8.831 1.00 96.56 101 ARG A CA 1
ATOM 847 C C . ARG A 1 101 ? -14.698 -4.513 7.854 1.00 96.56 101 ARG A C 1
ATOM 849 O O . ARG A 1 101 ? -14.930 -4.778 6.676 1.00 96.56 101 ARG A O 1
ATOM 856 N N . LEU A 1 102 ? -14.598 -3.259 8.305 1.00 96.06 102 LEU A N 1
ATOM 857 C CA . LEU A 1 102 ? -14.824 -2.061 7.485 1.00 96.06 102 LEU A CA 1
ATOM 858 C C . LEU A 1 102 ? -13.969 -2.058 6.212 1.00 96.06 102 LEU A C 1
ATOM 860 O O . LEU A 1 102 ? -14.467 -1.748 5.126 1.00 96.06 102 LEU A O 1
ATOM 864 N N . VAL A 1 103 ? -12.689 -2.423 6.319 1.00 96.50 103 VAL A N 1
ATOM 865 C CA . VAL A 1 103 ? -11.793 -2.445 5.152 1.00 96.50 103 VAL A CA 1
ATOM 866 C C . VAL A 1 103 ? -11.666 -3.809 4.477 1.00 96.50 103 VAL A C 1
ATOM 868 O O . VAL A 1 103 ? -11.023 -3.900 3.435 1.00 96.50 103 VAL A O 1
ATOM 871 N N . GLY A 1 104 ? -12.264 -4.867 5.030 1.00 96.88 104 GLY A N 1
ATOM 872 C CA . GLY A 1 104 ? -12.049 -6.232 4.545 1.00 96.88 104 GLY A CA 1
ATOM 873 C C . GLY A 1 104 ? -10.571 -6.634 4.607 1.00 96.88 104 GLY A C 1
ATOM 874 O O . GLY A 1 104 ? -10.032 -7.178 3.645 1.00 96.88 104 GLY A O 1
ATOM 875 N N . TYR A 1 105 ? -9.893 -6.315 5.716 1.00 97.75 105 TYR A N 1
ATOM 876 C CA . TYR A 1 105 ? -8.428 -6.359 5.814 1.00 97.75 105 TYR A CA 1
ATOM 877 C C . TYR A 1 105 ? -7.823 -7.729 5.473 1.00 97.75 105 TYR A C 1
ATOM 879 O O . TYR A 1 105 ? -6.830 -7.796 4.750 1.00 97.75 105 TYR A O 1
ATOM 887 N N . GLU A 1 106 ? -8.426 -8.828 5.938 1.00 96.75 106 GLU A N 1
ATOM 888 C CA . GLU A 1 106 ? -7.914 -10.177 5.657 1.00 96.75 106 GLU A CA 1
ATOM 889 C C . GLU A 1 106 ? -7.997 -10.547 4.167 1.00 96.75 106 GLU A C 1
ATOM 891 O O . GLU A 1 106 ? -7.109 -11.236 3.662 1.00 96.75 106 GLU A O 1
ATOM 896 N N . ASP A 1 107 ? -8.992 -10.037 3.431 1.00 97.81 107 ASP A N 1
ATOM 897 C CA . ASP A 1 107 ? -9.046 -10.201 1.974 1.00 97.81 107 ASP A CA 1
ATOM 898 C C . ASP A 1 107 ? -7.911 -9.431 1.292 1.00 97.81 107 ASP A C 1
ATOM 900 O O . ASP A 1 107 ? -7.123 -10.020 0.550 1.00 97.81 107 ASP A O 1
ATOM 904 N N . LEU A 1 108 ? -7.753 -8.144 1.619 1.00 98.31 108 LEU A N 1
ATOM 905 C CA . LEU A 1 108 ? -6.673 -7.307 1.081 1.00 98.31 108 LEU A CA 1
ATOM 906 C C . LEU A 1 108 ? -5.290 -7.914 1.363 1.00 98.31 108 LEU A C 1
ATOM 908 O O . LEU A 1 108 ? -4.431 -7.966 0.482 1.00 98.31 108 LEU A O 1
ATOM 912 N N . LYS A 1 109 ? -5.091 -8.429 2.579 1.00 98.31 109 LYS A N 1
ATOM 913 C CA . LYS A 1 109 ? -3.860 -9.090 3.021 1.00 98.31 109 LYS A CA 1
ATOM 914 C C . LYS A 1 109 ? -3.588 -10.383 2.257 1.00 98.31 109 LYS A C 1
ATOM 916 O O . LYS A 1 109 ? -2.445 -10.637 1.881 1.00 98.31 109 LYS A O 1
ATOM 921 N N . ARG A 1 110 ? -4.604 -11.213 2.011 1.00 98.19 110 ARG A N 1
ATOM 922 C CA . ARG A 1 110 ? -4.461 -12.417 1.176 1.00 98.19 110 ARG A CA 1
ATOM 923 C C . ARG A 1 110 ? -4.060 -12.047 -0.253 1.00 98.19 110 ARG A C 1
ATOM 925 O O . ARG A 1 110 ? -3.135 -12.643 -0.798 1.00 98.19 110 ARG A O 1
ATOM 932 N N . ARG A 1 111 ? -4.716 -11.039 -0.824 1.00 98.12 111 ARG A N 1
ATOM 933 C CA . ARG A 1 111 ? -4.491 -10.558 -2.195 1.00 98.12 111 ARG A CA 1
ATOM 934 C C . ARG A 1 111 ? -3.091 -9.976 -2.395 1.00 98.12 111 ARG A C 1
ATOM 936 O O . ARG A 1 111 ? -2.381 -10.382 -3.311 1.00 98.12 111 ARG A O 1
ATOM 943 N N . ILE A 1 112 ? -2.622 -9.118 -1.485 1.00 97.75 112 ILE A N 1
ATOM 944 C CA . ILE A 1 112 ? -1.255 -8.578 -1.570 1.00 97.75 112 ILE A CA 1
ATOM 945 C C . ILE A 1 112 ? -0.191 -9.665 -1.350 1.00 97.75 112 ILE A C 1
ATOM 947 O O . ILE A 1 112 ? 0.852 -9.649 -2.003 1.00 97.75 112 ILE A O 1
ATOM 951 N N . LYS A 1 113 ? -0.457 -10.652 -0.477 1.00 96.94 113 LYS A N 1
ATOM 952 C CA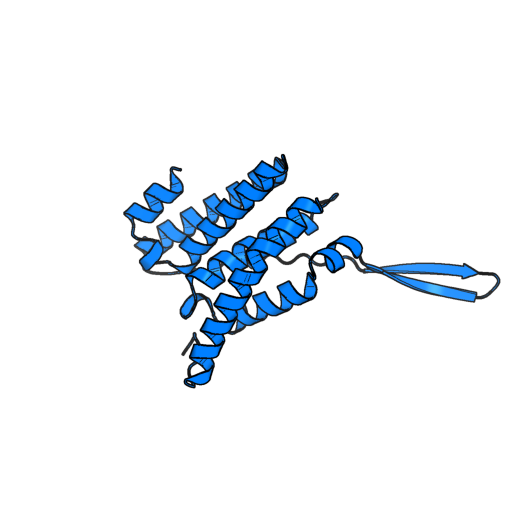 . LYS A 1 113 ? 0.440 -11.800 -0.278 1.00 96.94 113 LYS A CA 1
ATOM 953 C C . LYS A 1 113 ? 0.542 -12.674 -1.525 1.00 96.94 113 LYS A C 1
ATOM 955 O O . LYS A 1 113 ? 1.645 -13.115 -1.825 1.00 96.94 113 LYS A O 1
ATOM 960 N N . PHE A 1 114 ? -0.560 -12.879 -2.248 1.00 95.62 114 PHE A N 1
ATOM 961 C CA . PHE A 1 114 ? -0.555 -13.569 -3.539 1.00 95.62 114 PHE A CA 1
ATOM 962 C C . PHE A 1 114 ? 0.344 -12.850 -4.558 1.00 95.62 114 PHE A C 1
ATOM 964 O O . PHE A 1 114 ? 1.241 -13.460 -5.132 1.00 95.62 114 PHE A O 1
ATOM 971 N N . LEU A 1 115 ? 0.188 -11.532 -4.723 1.00 95.75 115 LEU A N 1
ATOM 972 C CA . LEU A 1 115 ? 1.052 -10.758 -5.626 1.00 95.75 115 LEU A CA 1
ATOM 973 C C . LEU A 1 115 ? 2.535 -10.864 -5.235 1.00 95.75 115 LEU A C 1
ATOM 975 O O . LEU A 1 115 ? 3.413 -11.002 -6.090 1.00 95.75 115 LEU A O 1
ATOM 979 N N . ARG A 1 116 ? 2.823 -10.858 -3.930 1.00 94.19 116 ARG A N 1
ATOM 980 C CA . ARG A 1 116 ? 4.183 -11.017 -3.412 1.00 94.19 116 ARG A CA 1
ATOM 981 C C . ARG A 1 116 ? 4.756 -12.411 -3.680 1.00 94.19 116 ARG A C 1
ATOM 983 O O . ARG A 1 116 ? 5.910 -12.503 -4.101 1.00 94.19 116 ARG A O 1
ATOM 990 N N . SER A 1 117 ? 3.985 -13.479 -3.456 1.00 93.12 117 SER A N 1
ATOM 991 C CA . SER A 1 117 ? 4.440 -14.860 -3.686 1.00 93.12 117 SER A CA 1
ATOM 992 C C . SER A 1 117 ? 4.724 -15.131 -5.160 1.00 93.12 117 SER A C 1
ATOM 994 O O . SER A 1 117 ? 5.718 -15.781 -5.479 1.00 93.12 117 SER A O 1
ATOM 996 N N . GLU A 1 118 ? 3.924 -14.548 -6.053 1.00 93.00 118 GLU A N 1
ATOM 997 C CA . GLU A 1 118 ? 4.102 -14.669 -7.504 1.00 93.00 118 GLU A CA 1
ATOM 998 C C . GLU A 1 118 ? 5.171 -13.730 -8.077 1.00 93.00 118 GLU A C 1
ATOM 1000 O O . GLU A 1 118 ? 5.372 -13.693 -9.287 1.00 93.00 118 GLU A O 1
ATOM 1005 N N . LYS A 1 119 ? 5.897 -12.979 -7.234 1.00 92.69 119 LYS A N 1
ATOM 1006 C CA . LYS A 1 119 ? 6.907 -11.998 -7.671 1.00 92.69 119 LYS A CA 1
ATOM 1007 C C . LYS A 1 119 ? 6.323 -10.990 -8.673 1.00 92.69 119 LYS A C 1
ATOM 1009 O O . LYS A 1 119 ? 6.972 -10.649 -9.664 1.00 92.69 119 LYS A O 1
ATOM 1014 N N . ALA A 1 120 ? 5.119 -10.478 -8.395 1.00 93.75 120 ALA A N 1
ATOM 1015 C CA . ALA A 1 120 ? 4.393 -9.554 -9.270 1.00 93.75 120 ALA A CA 1
ATOM 1016 C C . ALA A 1 120 ? 5.206 -8.307 -9.656 1.00 93.75 120 ALA A C 1
ATOM 1018 O O . ALA A 1 120 ? 4.991 -7.749 -10.726 1.00 93.75 120 ALA A O 1
ATOM 1019 N N . TYR A 1 121 ? 6.198 -7.915 -8.850 1.00 92.56 121 TYR A N 1
ATOM 1020 C CA . TYR A 1 121 ? 7.131 -6.832 -9.176 1.00 92.56 121 TYR A CA 1
ATOM 1021 C C . TYR A 1 121 ? 7.875 -7.024 -10.510 1.00 92.56 121 TYR A C 1
ATOM 1023 O O . TYR A 1 121 ? 8.412 -6.059 -11.030 1.00 92.56 121 TYR A O 1
ATOM 1031 N N . LYS A 1 122 ? 7.923 -8.236 -11.077 1.00 90.62 122 LYS A N 1
ATOM 1032 C CA . LYS A 1 122 ? 8.551 -8.490 -12.382 1.00 90.62 122 LYS A CA 1
ATOM 1033 C C . LYS A 1 122 ? 7.608 -8.313 -13.578 1.00 90.62 122 LYS A C 1
ATOM 1035 O O . LYS A 1 122 ? 8.054 -7.886 -14.633 1.00 90.62 122 LYS A O 1
ATOM 1040 N N . CYS A 1 123 ? 6.324 -8.640 -13.431 1.00 92.31 123 CYS A N 1
ATOM 1041 C CA . CYS A 1 123 ? 5.350 -8.669 -14.538 1.00 92.31 123 CYS A CA 1
ATOM 1042 C C . CYS A 1 123 ? 4.287 -7.562 -14.459 1.00 92.31 123 CYS A C 1
ATOM 1044 O O . CYS A 1 123 ? 3.707 -7.171 -15.468 1.00 92.31 123 CYS A O 1
ATOM 1046 N N . ALA A 1 124 ? 4.042 -7.045 -13.258 1.00 95.25 124 ALA A N 1
ATOM 1047 C CA . ALA A 1 124 ? 3.134 -5.945 -12.961 1.00 95.25 124 ALA A CA 1
ATOM 1048 C C . ALA A 1 124 ? 3.808 -4.945 -11.999 1.00 95.25 124 ALA A C 1
ATOM 1050 O O . ALA A 1 124 ? 3.254 -4.647 -10.936 1.00 95.25 124 ALA A O 1
ATOM 1051 N N . PRO A 1 125 ? 5.040 -4.471 -12.295 1.00 95.12 125 PRO A N 1
ATOM 1052 C CA . PRO A 1 125 ? 5.815 -3.664 -11.356 1.00 95.12 125 PRO A CA 1
ATOM 1053 C C . PRO A 1 125 ? 5.059 -2.424 -10.883 1.00 95.12 125 PRO A C 1
ATOM 1055 O O . PRO A 1 125 ? 5.059 -2.121 -9.689 1.00 95.12 125 PRO A O 1
ATOM 1058 N N . TYR A 1 126 ? 4.389 -1.724 -11.801 1.00 96.44 126 TYR A N 1
ATOM 1059 C CA . TYR A 1 126 ? 3.726 -0.469 -11.482 1.00 96.44 126 TYR A CA 1
ATOM 1060 C C . TYR A 1 126 ? 2.507 -0.674 -10.583 1.00 96.44 126 TYR A C 1
ATOM 1062 O O . TYR A 1 126 ? 2.379 -0.039 -9.533 1.00 96.44 126 TYR A O 1
ATOM 1070 N N . GLU A 1 127 ? 1.619 -1.584 -10.967 1.00 97.69 127 GLU A N 1
ATOM 1071 C CA . GLU A 1 127 ? 0.385 -1.855 -10.240 1.00 97.69 127 GLU A CA 1
ATOM 1072 C C . GLU A 1 127 ? 0.718 -2.453 -8.871 1.00 97.69 127 GLU A C 1
ATOM 1074 O O . GLU A 1 127 ? 0.228 -1.976 -7.846 1.00 97.69 127 GLU A O 1
ATOM 1079 N N . TYR A 1 128 ? 1.636 -3.423 -8.821 1.00 97.12 128 TYR A N 1
ATOM 1080 C CA . TYR A 1 128 ? 2.031 -4.047 -7.564 1.00 97.12 128 TYR A CA 1
ATOM 1081 C C . TYR A 1 128 ? 2.747 -3.075 -6.618 1.00 97.12 128 TYR A C 1
ATOM 1083 O O . TYR A 1 128 ? 2.422 -3.037 -5.431 1.00 97.12 128 TYR A O 1
ATOM 1091 N N . GLY A 1 129 ? 3.674 -2.247 -7.112 1.00 97.56 129 GLY A N 1
ATOM 1092 C CA . GLY A 1 129 ? 4.373 -1.261 -6.280 1.00 97.56 129 GLY A CA 1
ATOM 1093 C C . GLY A 1 129 ? 3.411 -0.272 -5.634 1.00 97.56 129 GLY A C 1
ATOM 1094 O O . GLY A 1 129 ? 3.478 -0.015 -4.427 1.00 97.56 129 GLY A O 1
ATOM 1095 N N . LYS A 1 130 ? 2.453 0.228 -6.419 1.00 98.12 130 LYS A N 1
ATOM 1096 C CA . LYS A 1 130 ? 1.400 1.115 -5.924 1.00 98.12 130 LYS A CA 1
ATOM 1097 C C . LYS A 1 130 ? 0.464 0.405 -4.937 1.00 98.12 130 LYS A C 1
ATOM 1099 O O . LYS A 1 130 ? 0.162 0.974 -3.886 1.00 98.12 130 LYS A O 1
ATOM 1104 N N . ALA A 1 131 ? 0.044 -0.828 -5.232 1.00 98.31 131 ALA A N 1
ATOM 1105 C CA . ALA A 1 131 ? -0.796 -1.626 -4.339 1.00 98.31 131 ALA A CA 1
ATOM 1106 C C . ALA A 1 131 ? -0.106 -1.908 -2.995 1.00 98.31 131 ALA A C 1
ATOM 1108 O O . ALA A 1 131 ? -0.723 -1.732 -1.947 1.00 98.31 131 ALA A O 1
ATOM 1109 N N . GLU A 1 132 ? 1.179 -2.280 -3.000 1.00 98.25 132 GLU A N 1
ATOM 1110 C CA . GLU A 1 132 ? 1.927 -2.551 -1.767 1.00 98.25 132 GLU A CA 1
ATOM 1111 C C . GLU A 1 132 ? 2.056 -1.287 -0.903 1.00 98.25 132 GLU A C 1
ATOM 1113 O O . GLU A 1 132 ? 1.876 -1.360 0.311 1.00 98.25 132 GLU A O 1
ATOM 1118 N N . ALA A 1 133 ? 2.297 -0.113 -1.502 1.00 98.38 133 ALA A N 1
ATOM 1119 C CA . ALA A 1 133 ? 2.302 1.151 -0.759 1.00 98.38 133 ALA A CA 1
ATOM 1120 C C . ALA A 1 133 ? 0.948 1.453 -0.100 1.00 98.38 133 ALA A C 1
ATOM 1122 O O . ALA A 1 133 ? 0.902 1.759 1.090 1.00 98.38 133 ALA A O 1
ATOM 1123 N N . LEU A 1 134 ? -0.153 1.363 -0.849 1.00 98.62 134 LEU A N 1
ATOM 1124 C CA . LEU A 1 134 ? -1.487 1.656 -0.318 1.00 98.62 134 LEU A CA 1
ATOM 1125 C C . LEU A 1 134 ? -1.907 0.646 0.761 1.00 98.62 134 LEU A C 1
ATOM 1127 O O . LEU A 1 134 ? -2.456 1.045 1.787 1.00 98.62 134 LEU A O 1
ATOM 1131 N N . PHE A 1 135 ? -1.593 -0.641 0.581 1.00 98.69 135 PHE A N 1
ATOM 1132 C CA . PHE A 1 135 ? -1.809 -1.662 1.608 1.00 98.69 135 PHE A CA 1
ATOM 1133 C C . PHE A 1 135 ? -0.999 -1.371 2.877 1.00 98.69 135 PHE A C 1
ATOM 1135 O O . PHE A 1 135 ? -1.556 -1.392 3.973 1.00 98.69 135 PHE A O 1
ATOM 1142 N N . ASN A 1 136 ? 0.287 -1.032 2.737 1.00 98.56 136 ASN A N 1
ATOM 1143 C CA . ASN A 1 136 ? 1.130 -0.657 3.871 1.00 98.56 136 ASN A CA 1
ATOM 1144 C C . ASN A 1 136 ? 0.525 0.513 4.659 1.00 98.56 136 ASN A C 1
ATOM 1146 O O . ASN A 1 136 ? 0.544 0.490 5.886 1.00 98.56 136 ASN A O 1
ATOM 1150 N N . LEU A 1 137 ? -0.047 1.513 3.981 1.00 98.56 137 LEU A N 1
ATOM 1151 C CA . LEU A 1 137 ? -0.698 2.642 4.648 1.00 98.56 137 LEU A CA 1
ATOM 1152 C C . LEU A 1 137 ? -1.977 2.246 5.396 1.00 98.56 137 LEU A C 1
ATOM 1154 O O . LEU A 1 137 ? -2.193 2.750 6.494 1.00 98.56 137 LEU A O 1
ATOM 1158 N N . ILE A 1 138 ? -2.781 1.319 4.863 1.00 98.56 138 ILE A N 1
ATOM 1159 C CA . ILE A 1 138 ? -3.926 0.746 5.596 1.00 98.56 138 ILE A CA 1
ATOM 1160 C C . ILE A 1 138 ? -3.438 0.019 6.854 1.00 98.56 138 ILE A C 1
ATOM 1162 O O . ILE A 1 138 ? -3.969 0.247 7.939 1.00 98.56 138 ILE A O 1
ATOM 1166 N N . SER A 1 139 ? -2.406 -0.822 6.734 1.00 98.44 139 SER A N 1
ATOM 1167 C CA . SER A 1 139 ? -1.821 -1.536 7.876 1.00 98.44 139 SER A CA 1
ATOM 1168 C C . SER A 1 139 ? -1.294 -0.578 8.944 1.00 98.44 139 SER A C 1
ATOM 1170 O O . SER A 1 139 ? -1.555 -0.774 10.128 1.00 98.44 139 SER A O 1
ATOM 1172 N N . LEU A 1 140 ? -0.578 0.472 8.534 1.00 98.00 140 LEU A N 1
ATOM 1173 C CA . LEU A 1 140 ? -0.050 1.492 9.440 1.00 98.00 140 LEU A CA 1
ATOM 1174 C C . LEU A 1 140 ? -1.172 2.262 10.140 1.00 98.00 140 LEU A C 1
ATOM 1176 O O . LEU A 1 140 ? -1.073 2.513 11.337 1.00 98.00 140 LEU A O 1
ATOM 1180 N N . GLU A 1 141 ? -2.252 2.588 9.430 1.00 97.94 141 GLU A N 1
ATOM 1181 C CA . GLU A 1 141 ? -3.421 3.244 10.018 1.00 97.94 141 GLU A CA 1
ATOM 1182 C C . GLU A 1 141 ? -4.103 2.351 11.067 1.00 97.94 141 GLU A C 1
ATOM 1184 O O . GLU A 1 141 ? -4.420 2.806 12.165 1.00 97.94 141 GLU A O 1
ATOM 1189 N N . LEU A 1 142 ? -4.232 1.048 10.792 1.00 97.75 142 LEU A N 1
ATOM 1190 C CA . LEU A 1 142 ? -4.754 0.063 11.748 1.00 97.75 142 LEU A CA 1
ATOM 1191 C C . LEU A 1 142 ? -3.845 -0.139 12.972 1.00 97.75 142 LEU A C 1
ATOM 1193 O O . LEU A 1 142 ? -4.341 -0.450 14.055 1.00 97.75 142 LEU A O 1
ATOM 1197 N N . MET A 1 143 ? -2.529 0.057 12.847 1.00 96.94 143 MET A N 1
ATOM 1198 C CA . MET A 1 143 ? -1.589 -0.016 13.978 1.00 96.94 143 MET A CA 1
ATOM 1199 C C . MET A 1 143 ? -1.756 1.139 14.973 1.00 96.94 143 MET A C 1
ATOM 1201 O O . MET A 1 143 ? -1.320 1.031 16.120 1.00 96.94 143 MET A O 1
ATOM 1205 N N . ARG A 1 144 ? -2.413 2.235 14.581 1.00 94.56 144 ARG A N 1
ATOM 1206 C CA . ARG A 1 144 ? -2.605 3.400 15.453 1.00 94.56 144 ARG A CA 1
ATOM 1207 C C . ARG A 1 144 ? -3.518 3.076 16.629 1.00 94.56 144 ARG A C 1
ATOM 1209 O O . ARG A 1 144 ? -4.366 2.186 16.573 1.00 94.56 144 ARG A O 1
ATOM 1216 N N . LYS A 1 145 ? -3.389 3.863 17.701 1.00 92.12 145 LYS A N 1
ATOM 1217 C CA . LYS A 1 145 ? -4.270 3.761 18.876 1.00 92.12 145 LYS A CA 1
ATOM 1218 C C . LYS A 1 145 ? -5.733 4.052 18.522 1.00 92.12 145 LYS A C 1
ATOM 1220 O O . LYS A 1 145 ? -6.625 3.388 19.032 1.00 92.12 145 LYS A O 1
ATOM 1225 N N . LYS A 1 146 ? -5.966 5.040 17.655 1.00 92.75 146 LYS A N 1
ATOM 1226 C CA . LYS A 1 146 ? -7.289 5.422 17.145 1.00 92.75 146 LYS A CA 1
ATOM 1227 C C . LYS A 1 146 ? -7.216 5.540 15.618 1.00 92.75 146 LYS A C 1
ATOM 1229 O O . LYS A 1 146 ? -6.811 6.600 15.142 1.00 92.75 146 LYS A O 1
ATOM 1234 N N . PRO A 1 147 ? -7.511 4.461 14.874 1.00 96.19 147 PRO A N 1
ATOM 1235 C CA . PRO A 1 147 ? -7.587 4.516 13.419 1.00 96.19 147 PRO A CA 1
ATOM 1236 C C . PRO A 1 147 ? -8.722 5.438 12.954 1.00 96.19 147 PRO A C 1
ATOM 1238 O O . PRO A 1 147 ? -9.779 5.494 13.582 1.00 96.19 147 PRO A O 1
ATOM 1241 N N . ASN A 1 148 ? -8.517 6.138 11.845 1.00 97.31 148 ASN A N 1
ATOM 1242 C CA . ASN A 1 148 ? -9.512 6.984 11.202 1.00 97.31 148 ASN A CA 1
ATOM 1243 C C . ASN A 1 148 ? -10.275 6.193 10.123 1.00 97.31 148 ASN A C 1
ATOM 1245 O O . ASN A 1 148 ? -9.697 5.709 9.148 1.00 97.31 148 ASN A O 1
ATOM 1249 N N . GLU A 1 149 ? -11.594 6.074 10.291 1.00 97.75 149 GLU A N 1
ATOM 1250 C CA . GLU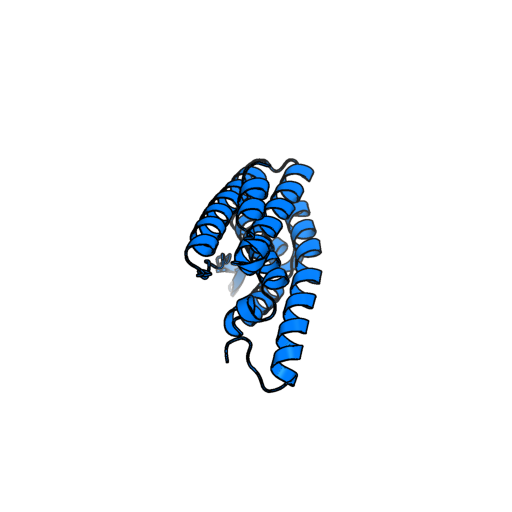 A 1 149 ? -12.461 5.298 9.393 1.00 97.75 149 GLU A CA 1
ATOM 1251 C C . GLU A 1 149 ? -12.507 5.854 7.969 1.00 97.75 149 GLU A C 1
ATOM 1253 O O . GLU A 1 149 ? -12.455 5.086 7.008 1.00 97.75 149 GLU A O 1
ATOM 1258 N N . GLU A 1 150 ? -12.570 7.175 7.815 1.00 98.19 150 GLU A N 1
ATOM 1259 C CA . GLU A 1 150 ? -12.683 7.824 6.507 1.00 98.19 150 GLU A CA 1
ATOM 1260 C C . GLU A 1 150 ? -11.406 7.632 5.684 1.00 98.19 150 GLU A C 1
ATOM 1262 O O . GLU A 1 150 ? -11.457 7.288 4.498 1.00 98.19 150 GLU A O 1
ATOM 1267 N N . VAL A 1 151 ? -10.251 7.754 6.342 1.00 98.25 151 VAL A N 1
ATOM 1268 C CA . VAL A 1 151 ? -8.940 7.451 5.760 1.00 98.25 151 VAL A CA 1
ATOM 1269 C C . VAL A 1 151 ? -8.869 5.989 5.329 1.00 98.25 151 VAL A C 1
ATOM 1271 O O . VAL A 1 151 ? -8.513 5.705 4.184 1.00 98.25 151 VAL A O 1
ATOM 1274 N N . LEU A 1 152 ? -9.237 5.058 6.212 1.00 98.44 152 LEU A N 1
ATOM 1275 C CA . LEU A 1 152 ? -9.224 3.620 5.937 1.00 98.44 152 LEU A CA 1
ATOM 1276 C C . LEU A 1 152 ? -10.093 3.253 4.725 1.00 98.44 152 LEU A C 1
ATOM 1278 O O . LEU A 1 152 ? -9.652 2.521 3.832 1.00 98.44 152 LEU A O 1
ATOM 1282 N N . VAL A 1 153 ? -11.308 3.800 4.653 1.00 98.38 153 VAL A N 1
ATOM 1283 C CA . VAL A 1 153 ? -12.222 3.592 3.522 1.00 98.38 153 VAL A CA 1
ATOM 1284 C C . VAL A 1 153 ? -11.659 4.202 2.238 1.00 98.38 153 VAL A C 1
ATOM 1286 O O . VAL A 1 153 ? -11.706 3.560 1.185 1.00 98.38 153 VAL A O 1
ATOM 1289 N N . SER A 1 154 ? -11.099 5.411 2.299 1.00 98.38 154 SER A N 1
ATOM 1290 C CA . SER A 1 154 ? -10.541 6.087 1.124 1.00 98.38 154 SER A CA 1
ATOM 1291 C C . SER A 1 154 ? -9.308 5.370 0.564 1.00 98.38 154 SER A C 1
ATOM 1293 O O . SER A 1 154 ? -9.218 5.141 -0.646 1.00 98.38 154 SER A O 1
ATOM 1295 N N . LEU A 1 155 ? -8.400 4.919 1.434 1.00 98.44 155 LEU A N 1
ATOM 1296 C CA . LEU A 1 155 ? -7.246 4.110 1.036 1.00 98.44 155 LEU A CA 1
ATOM 1297 C C . LEU A 1 155 ? -7.685 2.776 0.423 1.00 98.44 155 LEU A C 1
ATOM 1299 O O . LEU A 1 155 ? -7.165 2.387 -0.622 1.00 98.44 155 LEU A O 1
ATOM 1303 N N . ARG A 1 156 ? -8.688 2.097 1.002 1.00 98.31 156 ARG A N 1
ATOM 1304 C CA . ARG A 1 156 ? -9.263 0.872 0.416 1.00 98.31 156 ARG A CA 1
ATOM 1305 C C . ARG A 1 156 ? -9.828 1.118 -0.982 1.00 98.31 156 ARG A C 1
ATOM 1307 O O . ARG A 1 156 ? -9.597 0.304 -1.881 1.00 98.31 156 ARG A O 1
ATOM 1314 N N . ARG A 1 157 ? -10.583 2.205 -1.172 1.00 98.38 157 ARG A N 1
ATOM 1315 C CA . ARG A 1 157 ? -11.174 2.565 -2.474 1.00 98.38 157 ARG A CA 1
ATOM 1316 C C . ARG A 1 157 ? -10.103 2.776 -3.541 1.00 98.38 157 ARG A C 1
ATOM 1318 O O . ARG A 1 157 ? -10.311 2.369 -4.677 1.00 98.38 157 ARG A O 1
ATOM 1325 N N . GLN A 1 158 ? -8.957 3.341 -3.169 1.00 98.31 158 GLN A N 1
ATOM 1326 C CA . GLN A 1 158 ? -7.807 3.494 -4.066 1.00 98.31 158 GLN A CA 1
ATOM 1327 C C . GLN A 1 158 ? -7.064 2.173 -4.305 1.00 98.31 158 GLN A C 1
ATOM 1329 O O . GLN A 1 158 ? -6.669 1.886 -5.431 1.00 98.31 158 GLN A O 1
ATOM 1334 N N . LEU A 1 159 ? -6.889 1.352 -3.267 1.00 98.50 159 LEU A N 1
ATOM 1335 C CA . LEU A 1 159 ? -6.157 0.086 -3.340 1.00 98.50 159 LEU A CA 1
ATOM 1336 C C . LEU A 1 159 ? -6.874 -0.966 -4.196 1.00 98.50 159 LEU A C 1
ATOM 1338 O O . LEU A 1 159 ? -6.235 -1.667 -4.973 1.00 98.50 159 LEU A O 1
ATOM 1342 N N . THR A 1 160 ? -8.194 -1.091 -4.049 1.00 98.00 160 THR A N 1
ATOM 1343 C CA . THR A 1 160 ? -8.992 -2.163 -4.673 1.00 98.00 160 THR A CA 1
ATOM 1344 C C . THR A 1 160 ? -8.828 -2.264 -6.199 1.00 98.00 160 THR A C 1
ATOM 1346 O O . THR A 1 160 ? -8.548 -3.371 -6.668 1.00 98.00 160 THR A O 1
ATOM 1349 N N . PRO A 1 161 ? -8.965 -1.179 -6.992 1.00 98.12 161 PRO A N 1
ATOM 1350 C CA . PRO A 1 161 ? -8.776 -1.258 -8.441 1.00 98.12 161 PRO A CA 1
ATOM 1351 C C . PRO A 1 161 ? -7.328 -1.592 -8.818 1.00 98.12 161 PRO A C 1
ATOM 1353 O O . PRO A 1 161 ? -7.105 -2.402 -9.712 1.00 98.12 161 PRO A O 1
ATOM 1356 N N . VAL A 1 162 ? -6.346 -1.045 -8.094 1.00 97.69 162 VAL A N 1
ATOM 1357 C CA . VAL A 1 162 ? 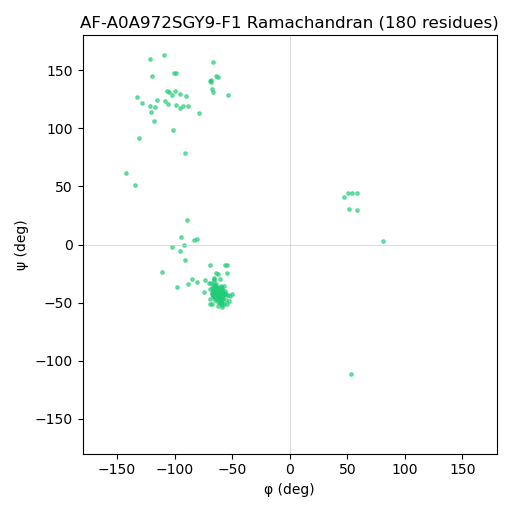-4.919 -1.300 -8.353 1.00 97.69 162 VAL A CA 1
ATOM 1358 C C . VAL A 1 162 ? -4.558 -2.763 -8.066 1.00 97.69 162 VAL A C 1
ATOM 1360 O O . VAL A 1 162 ? -3.822 -3.377 -8.833 1.00 97.69 162 VAL A O 1
ATOM 1363 N N . LEU A 1 163 ? -5.109 -3.351 -6.995 1.00 97.44 163 LEU A N 1
ATOM 1364 C CA . LEU A 1 163 ? -4.968 -4.783 -6.713 1.00 97.44 163 LEU A CA 1
ATOM 1365 C C . LEU A 1 163 ? -5.565 -5.640 -7.827 1.00 97.44 163 LEU A C 1
ATOM 1367 O O . LEU A 1 163 ? -4.930 -6.600 -8.247 1.00 97.44 163 LEU A O 1
ATOM 1371 N N . ALA A 1 164 ? -6.769 -5.306 -8.297 1.00 98.00 164 ALA A N 1
ATOM 1372 C CA . ALA A 1 164 ? -7.427 -6.069 -9.354 1.00 98.00 164 ALA A CA 1
ATOM 1373 C C . ALA A 1 164 ? -6.612 -6.045 -10.658 1.00 98.00 164 ALA A C 1
ATOM 1375 O O . ALA A 1 164 ? -6.447 -7.084 -11.294 1.00 98.00 164 ALA A O 1
ATOM 1376 N N . GLU A 1 165 ? -6.052 -4.888 -11.019 1.00 97.56 165 GLU A N 1
ATOM 1377 C CA . GLU A 1 165 ? -5.198 -4.764 -12.202 1.00 97.56 165 GLU A CA 1
ATOM 1378 C C . GLU A 1 165 ? -3.892 -5.561 -12.056 1.00 97.56 165 GLU A C 1
ATOM 1380 O O . GLU A 1 165 ? -3.514 -6.304 -12.963 1.00 97.56 165 GLU A O 1
ATOM 1385 N N . ALA A 1 166 ? -3.227 -5.469 -10.898 1.00 97.00 166 ALA A N 1
ATOM 1386 C CA . ALA A 1 166 ? -2.016 -6.242 -10.625 1.00 97.00 166 ALA A CA 1
ATOM 1387 C C . ALA A 1 166 ? -2.279 -7.757 -10.698 1.00 97.00 166 ALA A C 1
ATOM 1389 O O . ALA A 1 166 ? -1.496 -8.500 -11.289 1.00 97.00 166 ALA A O 1
ATOM 1390 N N . GLU A 1 167 ? -3.391 -8.218 -10.120 1.00 97.31 167 GLU A N 1
ATOM 1391 C CA . GLU A 1 167 ? -3.793 -9.626 -10.144 1.00 97.31 167 GLU A CA 1
ATOM 1392 C C . GLU A 1 167 ? -4.093 -10.112 -11.558 1.00 97.31 167 GLU A C 1
ATOM 1394 O O . GLU A 1 167 ? -3.681 -11.214 -11.919 1.00 97.31 167 GLU A O 1
ATOM 1399 N N . GLU A 1 168 ? -4.785 -9.309 -12.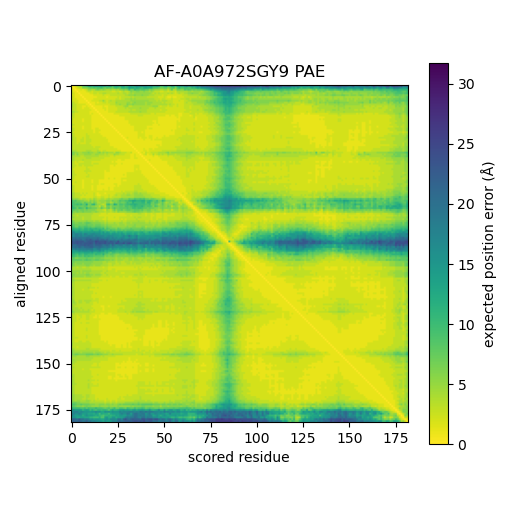366 1.00 96.19 168 GLU A N 1
ATOM 1400 C CA . GLU A 1 168 ? -5.079 -9.671 -13.750 1.00 96.19 168 GLU A CA 1
ATOM 1401 C C . GLU A 1 168 ? -3.795 -9.789 -14.575 1.00 96.19 168 GLU A C 1
ATOM 1403 O O . GLU A 1 168 ? -3.620 -10.776 -15.287 1.00 96.19 168 GLU A O 1
ATOM 1408 N N . ARG A 1 169 ? -2.844 -8.862 -14.415 1.00 93.88 169 ARG A N 1
ATOM 1409 C CA . ARG A 1 169 ? -1.536 -8.951 -15.083 1.00 93.88 169 ARG A CA 1
ATOM 1410 C C . ARG A 1 169 ? -0.776 -10.214 -14.684 1.00 93.88 169 ARG A C 1
ATOM 1412 O O . ARG A 1 169 ? -0.290 -10.928 -15.557 1.00 93.88 169 ARG A O 1
ATOM 1419 N N . VAL A 1 170 ? -0.729 -10.547 -13.392 1.00 94.06 170 VAL A N 1
ATOM 1420 C CA . VAL A 1 170 ? -0.119 -11.805 -12.922 1.00 94.06 170 VAL A CA 1
ATOM 1421 C C . VAL A 1 170 ? -0.815 -13.016 -13.552 1.00 94.06 170 VAL A C 1
ATOM 1423 O O . VAL A 1 170 ? -0.150 -13.894 -14.098 1.00 94.06 170 VAL A O 1
ATOM 1426 N N . ARG A 1 171 ? -2.153 -13.054 -13.550 1.00 92.25 171 ARG A N 1
ATOM 1427 C CA . ARG A 1 171 ? -2.925 -14.158 -14.148 1.00 92.25 171 ARG A CA 1
ATOM 1428 C C . ARG A 1 171 ? -2.701 -14.284 -15.652 1.00 92.25 171 ARG A C 1
ATOM 1430 O O . ARG A 1 171 ? -2.650 -15.404 -16.151 1.00 92.25 171 ARG A O 1
ATOM 1437 N N . GLN A 1 172 ? -2.557 -13.178 -16.377 1.00 90.06 172 GLN A N 1
ATOM 1438 C CA . GLN A 1 172 ? -2.253 -13.198 -17.810 1.00 90.06 172 GLN A CA 1
ATOM 1439 C C . GLN A 1 172 ? -0.895 -13.836 -18.102 1.00 90.06 172 GLN A C 1
ATOM 1441 O O . GLN A 1 172 ? -0.791 -14.599 -19.059 1.00 90.06 172 GLN A O 1
ATOM 1446 N N . PHE A 1 173 ? 0.113 -13.581 -17.265 1.00 86.62 173 PHE A N 1
ATOM 1447 C CA . PHE A 1 173 ? 1.398 -14.282 -17.346 1.00 86.62 173 PHE A CA 1
ATOM 1448 C C . PHE A 1 173 ? 1.241 -15.775 -17.030 1.00 86.62 173 PHE A C 1
ATOM 1450 O O . PHE A 1 173 ? 1.641 -16.614 -17.834 1.00 86.62 173 PHE A O 1
ATOM 1457 N N . MET A 1 174 ? 0.546 -16.116 -15.939 1.00 86.31 174 MET A N 1
ATOM 1458 C CA . MET A 1 174 ? 0.305 -17.515 -15.554 1.00 86.31 174 MET A CA 1
ATOM 1459 C C . MET A 1 174 ? -0.430 -18.320 -16.636 1.00 86.31 174 MET A C 1
ATOM 1461 O O . MET A 1 174 ? -0.104 -19.482 -16.870 1.00 86.31 174 MET A O 1
ATOM 1465 N N . ARG A 1 175 ? -1.399 -17.711 -17.334 1.00 87.12 175 ARG A N 1
ATOM 1466 C CA . ARG A 1 175 ? -2.131 -18.347 -18.447 1.00 87.12 175 ARG A CA 1
ATOM 1467 C C . ARG A 1 175 ? -1.238 -18.692 -19.640 1.00 87.12 175 ARG A C 1
ATOM 1469 O O . ARG A 1 175 ? -1.582 -19.595 -20.392 1.00 87.12 175 ARG A O 1
ATOM 1476 N N . LYS A 1 176 ? -0.107 -18.004 -19.809 1.00 80.50 176 LYS A N 1
ATOM 1477 C CA . LYS A 1 176 ? 0.886 -18.296 -20.854 1.00 80.50 176 LYS A CA 1
ATOM 1478 C C . LYS A 1 176 ? 1.860 -19.412 -20.456 1.00 80.50 176 LYS A C 1
ATOM 1480 O O . LYS A 1 176 ? 2.774 -19.710 -21.211 1.00 80.50 176 LYS A O 1
ATOM 1485 N N . GLY A 1 177 ? 1.664 -20.037 -19.290 1.00 72.19 177 GLY A N 1
ATOM 1486 C CA . GLY A 1 177 ? 2.555 -21.071 -18.757 1.00 72.19 177 GLY A CA 1
ATOM 1487 C C . GLY A 1 177 ? 3.801 -20.515 -18.062 1.00 72.19 177 GLY A C 1
ATOM 1488 O O . GLY A 1 177 ? 4.633 -21.287 -17.593 1.00 72.19 177 GLY A O 1
ATOM 1489 N N . GLU A 1 178 ? 3.916 -19.192 -17.952 1.00 73.56 178 GLU A N 1
ATOM 1490 C CA . GLU A 1 178 ? 5.050 -18.500 -17.344 1.00 73.56 178 GLU A CA 1
ATOM 1491 C C . GLU A 1 178 ? 4.707 -18.058 -15.916 1.00 73.56 178 GLU A C 1
ATOM 1493 O O . GLU A 1 178 ? 3.571 -17.696 -15.602 1.00 73.56 178 GLU A O 1
ATOM 1498 N N . ARG A 1 179 ? 5.697 -18.043 -15.021 1.00 73.62 179 ARG A N 1
ATOM 1499 C CA . ARG A 1 179 ? 5.577 -17.320 -13.745 1.00 73.62 179 ARG A CA 1
ATOM 1500 C C . ARG A 1 179 ? 6.284 -15.994 -13.923 1.00 73.62 179 ARG A C 1
ATOM 1502 O O . ARG A 1 179 ? 7.330 -15.963 -14.548 1.00 73.62 179 ARG A O 1
ATOM 1509 N N . CYS A 1 180 ? 5.835 -14.925 -13.266 1.00 77.62 180 CYS A N 1
ATOM 1510 C CA . CYS A 1 180 ? 6.525 -13.630 -13.357 1.00 77.62 180 CYS A CA 1
ATOM 1511 C C . CYS A 1 180 ? 8.023 -13.711 -12.984 1.00 77.62 180 CYS A C 1
ATOM 1513 O O . CYS A 1 180 ? 8.794 -12.814 -13.300 1.00 77.62 180 CYS A O 1
ATOM 1515 N N . GLY A 1 181 ? 8.442 -14.778 -12.292 1.00 62.00 181 GLY A N 1
ATOM 1516 C CA . GLY A 1 181 ? 9.816 -15.064 -11.911 1.00 62.00 181 GLY A CA 1
ATOM 1517 C C . GLY A 1 181 ? 10.677 -15.906 -12.853 1.00 62.00 181 GLY A C 1
ATOM 1518 O O . GLY A 1 181 ? 11.882 -15.886 -12.579 1.00 62.00 181 GLY A O 1
ATOM 1519 N N . ASN A 1 182 ? 10.100 -16.587 -13.853 1.00 52.41 182 ASN A N 1
ATOM 1520 C CA . ASN A 1 182 ? 10.752 -17.570 -14.731 1.00 52.41 182 ASN A CA 1
ATOM 1521 C C . ASN A 1 182 ? 10.514 -17.241 -16.200 1.00 52.41 182 ASN A C 1
ATOM 1523 O O . ASN A 1 182 ? 9.323 -17.122 -16.555 1.00 52.41 182 ASN A O 1
#

Secondary structure (DSSP, 8-state):
-HHHHHHHHTTHHHHSHHHHHHHHHHHHHHHHHHHTT-HHHHHHHHHHHHHHHHHHHHHHHHT-----PPP-----EEEEEEEETTEEEEEEEETTHHHHHHHTHHHHHHHHHHHHHTTGGGTSHHHHHHHHHHHHHHHHHHHSSS--HHHHHHHHHHHHHHHHHHHHHHHHHHHTT--TT-

Sequence (182 aa):
QRYFSELKRVRADERTPYLYAKVKGYHEGMKTFAYYAHEEGVKTAHSYLKENAEKALRGSYANREPATELIVFVPKVTFEEYCHDDDCFYEKVVEKERYLRLVGYEDLKRRIKFLRSEKAYKCAPYEYGKAEALFNLISLELMRKKPNEEVLVSLRRQLTPVLAEAEERVRQFMRKGERCGN

Mean predicted aligned error: 4.61 Å

pLDDT: mean 92.9, std 7.15, range [52.41, 98.69]

Nearest PDB structures (foldseek):
  6sh9-assembly1_B  TM=5.350E-01  e=3.268E+00  Bifidobacterium longum subsp. longum JCM 1217
  5h6i-assembly2_B  TM=4.321E-01  e=3.110E+00  Streptococcus agalactiae

Solvent-accessible surface area (backbone atoms only — not comparable to full-atom values): 9524 Å² total; per-residue (Å²): 114,72,64,62,55,55,36,58,74,59,41,13,65,76,47,14,28,24,41,40,22,22,25,50,21,19,51,53,48,21,50,49,22,52,74,71,70,31,62,69,51,27,54,51,27,48,51,55,23,50,57,33,43,56,48,19,52,54,15,33,75,66,71,39,72,80,85,77,90,82,57,73,64,78,70,57,75,47,73,48,80,49,72,57,95,92,49,73,46,75,46,81,44,55,55,62,49,69,60,40,61,73,56,41,42,70,58,56,52,52,53,54,48,49,42,58,75,49,37,24,58,66,64,22,16,46,35,35,18,23,25,52,30,30,48,30,51,48,23,54,41,65,66,41,97,76,57,57,66,69,54,42,49,51,44,44,64,60,27,52,60,33,43,53,52,24,51,50,44,47,48,58,40,47,74,71,77,32,51,51,78,99